Protein AF-A0A0F9LW89-F1 (afdb_monomer_lite)

Sequence (189 aa):
MPGGKAWITFRIVGHVANLILRGMAKENIRVYDTINLLFDSIPDETELFLDEWESALKIPDECFREHSNPIIRRRNIVIKLASLGVQTPADFVTLAALFGLSIEVNSGIDHVPPGDGGYGTASPPFAIPADFADVKTARNTIVIRVVVPADLTFPLDFPIPFTNPSKEEMECLFTKLKPATNDIIVIEV

Structure (mmCIF, N/CA/C/O backbone):
data_AF-A0A0F9LW89-F1
#
_entry.id   AF-A0A0F9LW89-F1
#
loop_
_atom_site.group_PDB
_atom_site.id
_atom_site.type_symbol
_atom_site.label_atom_id
_atom_site.label_alt_id
_atom_site.label_comp_id
_atom_site.label_asym_id
_atom_site.label_entity_id
_atom_site.label_seq_id
_atom_site.pdbx_PDB_ins_code
_atom_site.Cartn_x
_atom_site.Cartn_y
_atom_site.Cartn_z
_atom_site.occupancy
_atom_site.B_iso_or_equiv
_atom_site.auth_seq_id
_atom_site.auth_comp_id
_atom_site.auth_asym_id
_atom_site.auth_atom_id
_atom_site.pdbx_PDB_model_num
ATOM 1 N N . MET A 1 1 ? -39.386 5.270 29.219 1.00 59.44 1 MET A N 1
ATOM 2 C CA . MET A 1 1 ? -40.172 4.137 29.759 1.00 59.44 1 MET A CA 1
ATOM 3 C C . MET A 1 1 ? -41.585 4.612 30.056 1.00 59.44 1 MET A C 1
ATOM 5 O O . MET A 1 1 ? -41.726 5.788 30.385 1.00 59.44 1 MET A O 1
ATOM 9 N N . PRO A 1 2 ? -42.600 3.743 29.929 1.00 71.38 2 PRO A N 1
ATOM 10 C CA . PRO A 1 2 ? -43.981 4.068 30.284 1.00 71.38 2 PRO A CA 1
ATOM 11 C C . PRO A 1 2 ? -44.091 4.501 31.756 1.00 71.38 2 PRO A C 1
ATOM 13 O O . PRO A 1 2 ? -43.249 4.144 32.578 1.00 71.38 2 PRO A O 1
ATOM 16 N N . GLY A 1 3 ? -45.103 5.298 32.098 1.00 76.88 3 GLY A N 1
ATOM 17 C CA . GLY A 1 3 ? -45.351 5.726 33.480 1.00 76.88 3 GLY A CA 1
ATOM 18 C C . GLY A 1 3 ? -46.010 4.641 34.344 1.00 76.88 3 GLY A C 1
ATOM 19 O O . GLY A 1 3 ? -46.547 3.663 33.828 1.00 76.88 3 GLY A O 1
ATOM 20 N N . GLY A 1 4 ? -45.998 4.825 35.671 1.00 80.56 4 GLY A N 1
ATOM 21 C CA . GLY A 1 4 ? -46.715 3.976 36.639 1.00 80.56 4 GLY A CA 1
ATOM 22 C C . GLY A 1 4 ? -45.839 3.427 37.772 1.00 80.56 4 GLY A C 1
ATOM 23 O O . GLY A 1 4 ? -44.613 3.430 37.681 1.00 80.56 4 GLY A O 1
ATOM 24 N N . LYS A 1 5 ? -46.468 2.936 38.854 1.00 77.31 5 LYS A N 1
ATOM 25 C CA . LYS A 1 5 ? -45.775 2.472 40.080 1.00 77.31 5 LYS A CA 1
ATOM 26 C C . LYS A 1 5 ? -44.726 1.386 39.815 1.00 77.31 5 LYS A C 1
ATOM 28 O O . LYS A 1 5 ? -43.651 1.432 40.402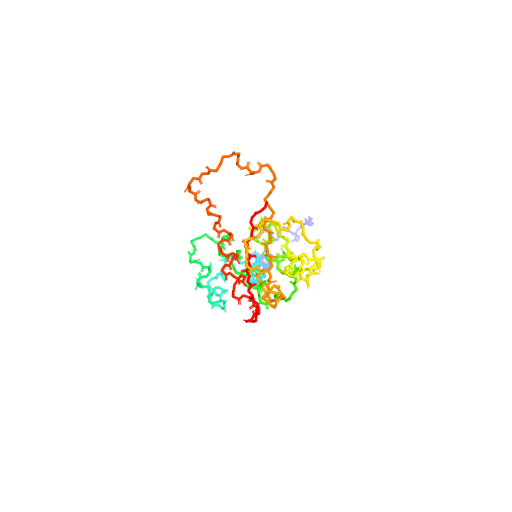 1.00 77.31 5 LYS A O 1
ATOM 33 N N . ALA A 1 6 ? -45.009 0.463 38.894 1.00 75.56 6 ALA A N 1
ATOM 34 C CA . ALA A 1 6 ? -44.063 -0.575 38.487 1.00 75.56 6 ALA A CA 1
ATOM 35 C C . ALA A 1 6 ? -42.777 0.020 37.881 1.00 75.56 6 ALA A C 1
ATOM 37 O O . ALA A 1 6 ? -41.677 -0.409 38.217 1.00 75.56 6 ALA A O 1
ATOM 38 N N . TRP A 1 7 ? 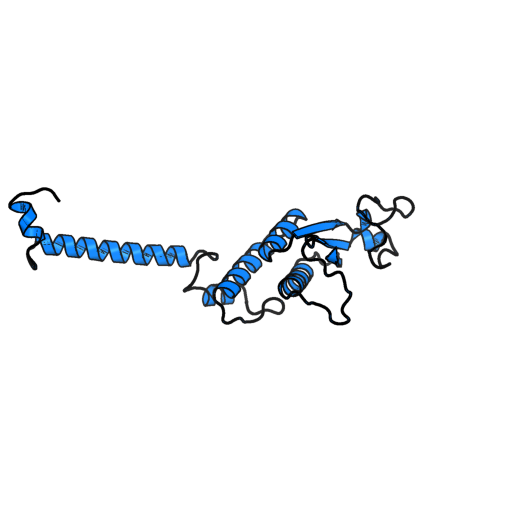-42.894 1.072 37.068 1.00 79.62 7 TRP A N 1
ATOM 39 C CA . TRP A 1 7 ? -41.762 1.686 36.371 1.00 79.62 7 TRP A CA 1
ATOM 40 C C . TRP A 1 7 ? -40.887 2.574 37.266 1.00 79.62 7 TRP A C 1
ATOM 42 O O . TRP A 1 7 ? -39.698 2.732 36.996 1.00 79.62 7 TRP A O 1
ATOM 52 N N . ILE A 1 8 ? -41.432 3.105 38.368 1.00 83.56 8 ILE A N 1
ATOM 53 C CA . ILE A 1 8 ? -40.661 3.889 39.352 1.00 83.56 8 ILE A CA 1
ATOM 54 C C . ILE A 1 8 ? -39.596 3.013 40.029 1.00 83.56 8 ILE A C 1
ATOM 56 O O . ILE A 1 8 ? -38.490 3.485 40.287 1.00 83.56 8 ILE A O 1
ATOM 60 N N . THR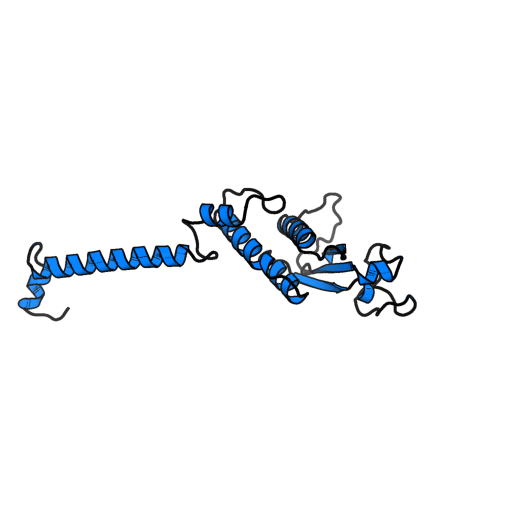 A 1 9 ? -39.882 1.724 40.251 1.00 79.50 9 THR A N 1
ATOM 61 C CA . THR A 1 9 ? -38.947 0.795 40.917 1.00 79.50 9 THR A CA 1
ATOM 62 C C . THR A 1 9 ? -37.632 0.597 40.156 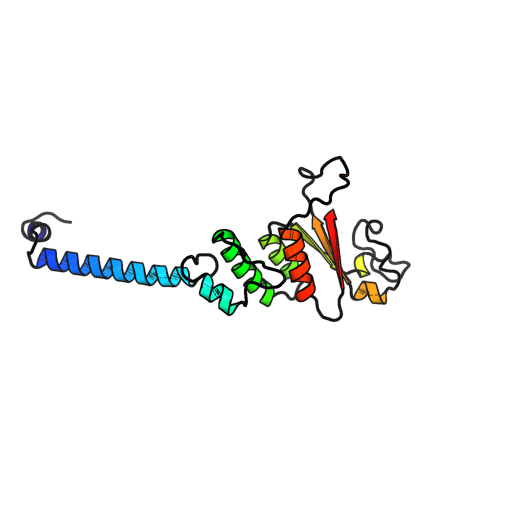1.00 79.50 9 THR A C 1
ATOM 64 O O . THR A 1 9 ? -36.603 0.344 40.777 1.00 79.50 9 THR A O 1
ATOM 67 N N . PHE A 1 10 ? -37.615 0.812 38.836 1.00 81.81 10 PHE A N 1
ATOM 68 C CA . PHE A 1 10 ? -36.394 0.775 38.023 1.00 81.81 10 PHE A CA 1
ATOM 69 C C . PHE A 1 10 ? -35.438 1.947 38.286 1.00 81.81 10 PHE A C 1
ATOM 71 O O . PHE A 1 10 ? -34.253 1.845 37.971 1.00 81.81 10 PHE A O 1
ATOM 78 N N . ARG A 1 11 ? -35.919 3.055 38.866 1.00 83.81 11 ARG A N 1
ATOM 79 C CA . ARG A 1 11 ? -35.097 4.224 39.233 1.00 83.81 11 ARG A CA 1
ATOM 80 C C . ARG A 1 11 ? -34.522 4.136 40.646 1.00 83.81 11 ARG A C 1
ATOM 82 O O . ARG A 1 11 ? -33.588 4.868 40.959 1.00 83.81 11 ARG A O 1
ATOM 89 N N . ILE A 1 12 ? -35.066 3.261 41.491 1.00 87.25 12 ILE A N 1
ATOM 90 C CA . ILE A 1 12 ? -34.618 3.101 42.875 1.00 87.25 12 ILE A CA 1
ATOM 91 C C . ILE A 1 12 ? -33.366 2.223 42.883 1.00 87.25 12 ILE A C 1
ATOM 93 O O . ILE A 1 12 ? -33.405 1.062 42.478 1.00 87.25 12 ILE A O 1
ATOM 97 N N . VAL A 1 13 ? -32.245 2.780 43.339 1.00 87.44 13 VAL A N 1
ATOM 98 C CA . VAL A 1 13 ? -30.965 2.064 43.404 1.00 87.44 13 VAL A CA 1
ATOM 99 C C . VAL A 1 13 ? -31.086 0.871 44.357 1.00 87.44 13 VAL A C 1
ATOM 101 O O . VAL A 1 13 ? -31.583 1.010 45.469 1.00 87.44 13 VAL A O 1
ATOM 104 N N . GLY A 1 14 ? -30.643 -0.307 43.911 1.00 87.06 14 GLY A N 1
ATOM 105 C CA . GLY A 1 14 ? -30.647 -1.537 44.714 1.00 87.06 14 GLY A CA 1
ATOM 106 C C . GLY A 1 14 ? -31.940 -2.358 44.651 1.00 87.06 14 GLY A C 1
ATOM 107 O O . GLY A 1 14 ? -31.950 -3.499 45.103 1.00 87.06 14 GLY A O 1
ATOM 108 N N . HIS A 1 15 ? -33.013 -1.844 44.040 1.00 90.19 15 HIS A N 1
ATOM 109 C CA . HIS A 1 15 ? -34.211 -2.648 43.777 1.00 90.19 15 HIS A CA 1
ATOM 110 C C . HIS A 1 15 ? -33.933 -3.710 42.698 1.00 90.19 15 HIS A C 1
ATOM 112 O O . HIS A 1 15 ? -33.201 -3.441 41.746 1.00 90.19 15 HIS A O 1
ATOM 118 N N . VAL A 1 16 ? -34.575 -4.885 42.780 1.00 89.38 16 VAL A N 1
ATOM 119 C CA . VAL A 1 16 ? -34.405 -5.993 41.805 1.00 89.38 16 VAL A CA 1
ATOM 120 C C . VAL A 1 16 ? -34.561 -5.516 40.354 1.00 89.38 16 VAL A C 1
ATOM 122 O O . VAL A 1 16 ? -33.733 -5.828 39.506 1.00 89.38 16 VAL A O 1
ATOM 125 N N . ALA A 1 17 ? -35.568 -4.684 40.082 1.00 87.44 17 ALA A N 1
ATOM 126 C CA . ALA A 1 17 ? -35.807 -4.100 38.763 1.00 87.44 17 ALA A CA 1
ATOM 127 C C . ALA A 1 17 ? -34.627 -3.230 38.271 1.00 87.44 17 ALA A C 1
ATOM 129 O O . ALA A 1 17 ? -34.187 -3.352 37.128 1.00 87.44 17 ALA A O 1
ATOM 130 N N . ASN A 1 18 ? -34.063 -2.387 39.143 1.00 90.44 18 ASN A N 1
ATOM 131 C CA . ASN A 1 18 ? -32.881 -1.578 38.835 1.00 90.44 18 ASN A CA 1
ATOM 132 C C . ASN A 1 18 ? -31.633 -2.442 38.597 1.00 90.44 18 ASN A C 1
ATOM 134 O O . ASN A 1 18 ? -30.869 -2.168 37.673 1.00 90.44 18 ASN A O 1
ATOM 138 N N . LEU A 1 19 ? -31.446 -3.498 39.395 1.00 91.19 19 LEU A N 1
ATOM 139 C CA . LEU A 1 19 ? -30.335 -4.439 39.238 1.00 91.19 19 LEU A CA 1
ATOM 140 C C . LEU A 1 19 ? -30.408 -5.187 37.903 1.00 91.19 19 LEU A C 1
ATOM 142 O O . LEU A 1 19 ? -29.379 -5.328 37.247 1.00 91.19 19 LEU A O 1
ATOM 146 N N . ILE A 1 20 ? -31.606 -5.583 37.458 1.00 90.56 20 ILE A N 1
ATOM 147 C CA . ILE A 1 20 ? -31.811 -6.189 36.133 1.00 90.56 20 ILE A CA 1
ATOM 148 C C . ILE A 1 20 ? -31.393 -5.217 35.024 1.00 90.56 20 ILE A C 1
ATOM 150 O O . ILE A 1 20 ? -30.593 -5.591 34.171 1.00 90.56 20 ILE A O 1
ATOM 154 N N . LEU A 1 21 ? -31.859 -3.960 35.050 1.00 90.00 21 LEU A N 1
ATOM 155 C CA . LEU A 1 21 ? -31.455 -2.974 34.036 1.00 90.00 21 LEU A CA 1
ATOM 156 C C . LEU A 1 21 ? -29.950 -2.712 34.041 1.00 90.00 21 LEU A C 1
ATOM 158 O O . LEU A 1 21 ? -29.354 -2.595 32.975 1.00 90.00 21 LEU A O 1
ATOM 162 N N . ARG A 1 22 ? -29.325 -2.633 35.220 1.00 91.94 22 ARG A N 1
ATOM 163 C CA . ARG A 1 22 ? -27.869 -2.476 35.330 1.00 91.94 22 ARG A CA 1
ATOM 164 C C . ARG A 1 22 ? -27.125 -3.685 34.773 1.00 91.94 22 ARG A C 1
ATOM 166 O O . ARG A 1 22 ? -26.136 -3.496 34.075 1.00 91.94 22 ARG A O 1
ATOM 173 N N . GLY A 1 23 ? -27.601 -4.897 35.057 1.00 92.88 23 GLY A N 1
ATOM 174 C CA . GLY A 1 23 ? -27.059 -6.130 34.491 1.00 92.88 23 GLY A CA 1
ATOM 175 C C . GLY A 1 23 ? -27.147 -6.126 32.967 1.00 92.88 23 GLY A C 1
ATOM 176 O O . GLY A 1 23 ? -26.129 -6.266 32.300 1.00 92.88 23 GLY A O 1
ATOM 177 N N . MET A 1 24 ? -28.332 -5.849 32.417 1.00 93.31 24 MET A N 1
ATOM 178 C CA . MET A 1 24 ? -28.535 -5.744 30.968 1.00 93.31 24 MET A CA 1
ATOM 179 C C . MET A 1 24 ? -27.660 -4.660 30.335 1.00 93.31 24 MET A C 1
ATOM 181 O O . MET A 1 24 ? -27.068 -4.895 29.287 1.00 93.31 24 MET A O 1
ATOM 185 N N . ALA A 1 25 ? -27.550 -3.480 30.949 1.00 93.25 25 ALA A N 1
ATOM 186 C CA . ALA A 1 25 ? -26.702 -2.405 30.440 1.00 93.25 25 ALA A CA 1
ATOM 187 C C . ALA A 1 25 ? -25.219 -2.805 30.437 1.00 93.25 25 ALA A C 1
ATOM 189 O O . ALA A 1 25 ? -24.523 -2.571 29.455 1.00 93.25 25 ALA A O 1
ATOM 190 N N . LYS A 1 26 ? -24.747 -3.457 31.507 1.00 95.75 26 LYS A N 1
ATOM 191 C CA . LYS A 1 26 ? -23.366 -3.937 31.611 1.00 95.75 26 LYS A CA 1
ATOM 192 C C . LYS A 1 26 ? -23.044 -4.988 30.552 1.00 95.75 26 LYS A C 1
ATOM 194 O O . LYS A 1 26 ? -21.985 -4.911 29.939 1.00 95.75 26 LYS A O 1
ATOM 199 N N . GLU A 1 27 ? -23.945 -5.941 30.324 1.00 94.44 27 GLU A N 1
ATOM 200 C CA . GLU A 1 27 ? -23.749 -6.944 29.273 1.00 94.44 27 GLU A CA 1
ATOM 201 C C . GLU A 1 27 ? -23.814 -6.324 27.872 1.00 94.44 27 GLU A C 1
ATOM 203 O O . GLU A 1 27 ? -23.004 -6.681 27.028 1.00 94.44 27 GLU A O 1
ATOM 208 N N . ASN A 1 28 ? -24.682 -5.333 27.628 1.00 94.44 28 ASN A N 1
ATOM 209 C CA . ASN A 1 28 ? -24.688 -4.614 26.347 1.00 94.44 28 ASN A CA 1
ATOM 210 C C . ASN A 1 28 ? -23.361 -3.892 26.075 1.00 94.44 28 ASN A C 1
ATOM 212 O O . ASN A 1 28 ? -22.868 -3.950 24.955 1.00 94.44 28 ASN A O 1
ATOM 216 N N . ILE A 1 29 ? -22.765 -3.252 27.088 1.00 95.25 29 ILE A N 1
ATOM 217 C CA . ILE A 1 29 ? -21.447 -2.614 26.945 1.00 95.25 29 ILE A CA 1
ATOM 218 C C . ILE A 1 29 ? -20.381 -3.667 26.625 1.00 95.25 29 ILE A C 1
ATOM 220 O O . ILE A 1 29 ? -19.637 -3.499 25.671 1.00 95.25 29 ILE A O 1
ATOM 224 N N . ARG A 1 30 ? -20.364 -4.801 27.340 1.00 93.19 30 ARG A N 1
ATOM 225 C CA . ARG A 1 30 ? -19.424 -5.903 27.061 1.00 93.19 30 ARG A CA 1
ATOM 226 C C . ARG A 1 30 ? -19.551 -6.445 25.639 1.00 93.19 30 ARG A C 1
ATOM 228 O O . ARG A 1 30 ? -18.539 -6.717 24.996 1.00 93.19 30 ARG A O 1
ATOM 235 N N . VAL A 1 31 ? -20.781 -6.617 25.154 1.00 93.38 31 VAL A N 1
ATOM 236 C CA . VAL A 1 31 ? -21.040 -7.047 23.774 1.00 93.38 31 VAL A CA 1
ATOM 237 C C . VAL A 1 31 ? -20.521 -6.004 22.789 1.00 93.38 31 VAL A C 1
ATOM 239 O O . VAL A 1 31 ? -19.838 -6.371 21.840 1.00 93.38 31 VAL A O 1
ATOM 242 N N . TYR A 1 32 ? -20.789 -4.720 23.033 1.00 91.38 32 TYR A N 1
ATOM 243 C CA . TYR A 1 32 ? -20.304 -3.630 22.189 1.00 91.38 32 TYR A CA 1
ATOM 244 C C . TYR A 1 32 ? -18.770 -3.581 22.133 1.00 91.38 32 TYR A C 1
ATOM 246 O O . TYR A 1 32 ? -18.202 -3.544 21.047 1.00 91.38 32 TYR A O 1
ATOM 254 N N . ASP A 1 33 ? -18.096 -3.685 23.280 1.00 88.94 33 ASP A N 1
ATOM 255 C CA . ASP A 1 33 ? -16.631 -3.722 23.354 1.00 88.94 33 ASP A CA 1
ATOM 256 C C . ASP A 1 33 ? -16.058 -4.924 22.585 1.00 88.94 33 ASP A C 1
ATOM 258 O O . ASP A 1 33 ? -15.085 -4.792 21.848 1.00 88.94 33 ASP A O 1
ATOM 262 N N . THR A 1 34 ? -16.702 -6.092 22.691 1.00 88.75 34 THR A N 1
ATOM 263 C CA . THR A 1 34 ? -16.293 -7.301 21.954 1.00 88.75 34 THR A CA 1
ATOM 264 C C . THR A 1 34 ? -16.475 -7.139 20.442 1.00 88.75 34 THR A C 1
ATOM 266 O O . THR A 1 34 ? -15.649 -7.612 19.667 1.00 88.75 34 THR A O 1
ATOM 269 N N . ILE A 1 35 ? -17.541 -6.463 20.007 1.00 88.19 35 ILE A N 1
ATOM 270 C CA . ILE A 1 35 ? -17.778 -6.164 18.590 1.00 88.19 35 ILE A CA 1
ATOM 271 C C . ILE A 1 35 ? -16.732 -5.173 18.065 1.00 88.19 35 ILE A C 1
ATOM 273 O O . ILE A 1 35 ? -16.241 -5.352 16.956 1.00 88.19 35 ILE A O 1
ATOM 277 N N . ASN A 1 36 ? -16.334 -4.173 18.852 1.00 85.31 36 ASN A N 1
ATOM 278 C CA . ASN A 1 36 ? -15.286 -3.235 18.437 1.00 85.31 36 ASN A CA 1
ATOM 279 C C . ASN A 1 36 ? -13.935 -3.929 18.225 1.00 85.31 36 ASN A C 1
ATOM 281 O O . ASN A 1 36 ? -13.222 -3.587 17.289 1.00 85.31 36 ASN A O 1
ATOM 285 N N . LEU A 1 37 ? -13.615 -4.959 19.017 1.00 86.12 37 LEU A N 1
ATOM 286 C CA . LEU A 1 37 ? -12.428 -5.789 18.771 1.00 86.12 37 LEU A CA 1
ATOM 287 C C . LEU A 1 37 ? -12.496 -6.538 17.431 1.00 86.12 37 LEU A C 1
ATOM 289 O O . LEU A 1 37 ? -11.462 -6.805 16.826 1.00 86.12 37 LEU A O 1
ATOM 293 N N . LEU A 1 38 ? -13.697 -6.876 16.951 1.00 86.00 38 LEU A N 1
ATOM 294 C CA . LEU A 1 38 ? -13.864 -7.467 15.623 1.00 86.00 38 LEU A CA 1
ATOM 295 C C . LEU A 1 38 ? -13.594 -6.436 14.523 1.00 86.00 38 LEU A C 1
ATOM 297 O O . LEU A 1 38 ? -12.944 -6.774 13.539 1.00 86.00 38 LEU A O 1
ATOM 301 N N . PHE A 1 39 ? -14.046 -5.193 14.682 1.00 84.50 39 PHE A N 1
ATOM 302 C CA . PHE A 1 39 ? -13.715 -4.121 13.736 1.00 84.50 39 PHE A CA 1
ATOM 303 C C . PHE A 1 39 ? -12.215 -3.839 13.698 1.00 84.50 39 PHE A C 1
ATOM 305 O O . PHE A 1 39 ? -11.655 -3.670 12.621 1.00 84.50 39 PHE A O 1
ATOM 312 N N . ASP A 1 40 ? -11.536 -3.931 14.840 1.00 86.81 40 ASP A N 1
ATOM 313 C CA . ASP A 1 40 ? -10.082 -3.780 14.896 1.00 86.81 40 ASP A CA 1
ATOM 314 C C . ASP A 1 40 ? -9.327 -4.892 14.143 1.00 86.81 40 ASP A C 1
ATOM 316 O O . ASP A 1 40 ? -8.178 -4.718 13.750 1.00 86.81 40 ASP A O 1
ATOM 320 N N . SER A 1 41 ? -9.974 -6.031 13.867 1.00 85.81 41 SER A N 1
ATOM 321 C CA . SER A 1 41 ? -9.401 -7.063 12.995 1.00 85.81 41 SER A CA 1
ATOM 322 C C . SER A 1 41 ? -9.420 -6.684 11.508 1.00 85.81 41 SER A C 1
ATOM 324 O O . SER A 1 41 ? -8.755 -7.340 10.710 1.00 85.81 41 SER A O 1
ATOM 326 N N . ILE A 1 42 ? -10.153 -5.637 11.113 1.00 89.12 42 ILE A N 1
ATOM 327 C CA . ILE A 1 42 ? -10.187 -5.143 9.735 1.00 89.12 42 ILE A CA 1
ATOM 328 C C . ILE A 1 42 ? -8.946 -4.261 9.503 1.00 89.12 42 ILE A C 1
ATOM 330 O O . ILE A 1 42 ? -8.791 -3.243 10.177 1.00 89.12 42 ILE A O 1
ATOM 334 N N . PRO A 1 43 ? -8.079 -4.583 8.524 1.00 87.38 43 PRO A N 1
ATOM 335 C CA . PRO A 1 43 ? -6.822 -3.861 8.301 1.00 87.38 43 PRO A CA 1
ATOM 336 C C . PRO A 1 43 ? -6.952 -2.353 8.053 1.00 87.38 43 PRO A C 1
ATOM 338 O O . PRO A 1 43 ? -5.999 -1.624 8.293 1.00 87.38 43 PRO A O 1
ATOM 341 N N . ASP A 1 44 ? -8.097 -1.879 7.558 1.00 88.12 44 ASP A N 1
ATOM 342 C CA . ASP A 1 44 ? -8.338 -0.458 7.252 1.00 88.12 44 ASP A CA 1
ATOM 343 C C . ASP A 1 44 ? -8.869 0.349 8.457 1.00 88.12 44 ASP A C 1
ATOM 345 O O . ASP A 1 44 ? -8.754 1.576 8.521 1.00 88.12 44 ASP A O 1
ATOM 349 N N . GLU A 1 45 ? -9.353 -0.343 9.489 1.00 86.12 45 GLU A N 1
ATOM 350 C CA . GLU A 1 45 ? -9.879 0.276 10.711 1.00 86.12 45 GLU A CA 1
ATOM 351 C C . GLU A 1 45 ? -9.038 -0.039 11.959 1.00 86.12 45 GLU A C 1
ATOM 353 O O . GLU A 1 45 ? -9.252 0.577 12.998 1.00 86.12 45 GLU A O 1
ATOM 358 N N . THR A 1 46 ? -8.045 -0.930 11.861 1.00 88.19 46 THR A N 1
ATOM 359 C CA . THR A 1 46 ? -7.248 -1.380 13.013 1.00 88.19 46 THR A CA 1
ATOM 360 C C . THR A 1 46 ? -6.449 -0.257 13.689 1.00 88.19 46 THR A C 1
ATOM 362 O O . THR A 1 46 ? -5.779 0.566 13.050 1.00 88.19 46 THR A O 1
ATOM 365 N N . GLU A 1 47 ? -6.498 -0.230 15.014 1.00 85.75 47 GLU A N 1
ATOM 366 C CA . GLU A 1 47 ? -5.697 0.618 15.894 1.00 85.75 47 GLU A CA 1
ATOM 367 C C . GLU A 1 47 ? -4.934 -0.205 16.930 1.00 85.75 47 GLU A C 1
ATOM 369 O O . GLU A 1 47 ? -3.787 0.126 17.233 1.00 85.75 47 GLU A O 1
ATOM 374 N N . LEU A 1 48 ? -5.542 -1.270 17.462 1.00 87.62 48 LEU A N 1
ATOM 375 C CA . LEU A 1 48 ? -4.939 -2.102 18.503 1.00 87.62 48 LEU A CA 1
ATOM 376 C C . LEU A 1 48 ? -4.042 -3.195 17.915 1.00 87.62 48 LEU A C 1
ATOM 378 O O . LEU A 1 48 ? -2.977 -3.440 18.470 1.00 87.62 48 LEU A O 1
ATOM 382 N N . PHE A 1 49 ? -4.438 -3.809 16.796 1.00 90.06 49 PHE A N 1
ATOM 383 C CA . PHE A 1 49 ? -3.731 -4.942 16.182 1.00 90.06 49 PHE A CA 1
ATOM 384 C C . PHE A 1 49 ? -2.693 -4.564 15.111 1.00 90.06 49 PHE A C 1
ATOM 386 O O . PHE A 1 49 ? -2.323 -5.390 14.271 1.00 90.06 49 PHE A O 1
ATOM 393 N N . LEU A 1 50 ? -2.216 -3.314 15.099 1.00 91.94 50 LEU A N 1
ATOM 394 C CA . LEU A 1 50 ? -1.229 -2.854 14.112 1.00 91.94 50 LEU A CA 1
ATOM 395 C C . LEU A 1 50 ? 0.071 -3.669 14.169 1.00 91.94 50 LEU A C 1
ATOM 397 O O . LEU A 1 50 ? 0.604 -4.041 13.124 1.00 91.94 50 LEU A O 1
ATOM 401 N N . ASP A 1 51 ? 0.561 -3.975 15.370 1.00 92.19 51 ASP A N 1
ATOM 402 C CA . ASP A 1 51 ? 1.820 -4.702 15.562 1.00 92.19 51 ASP A CA 1
ATOM 403 C C . ASP A 1 51 ? 1.703 -6.156 15.062 1.00 92.19 51 ASP A C 1
ATOM 405 O O . ASP A 1 51 ? 2.615 -6.688 14.425 1.00 92.19 51 ASP A O 1
ATOM 409 N N . GLU A 1 52 ? 0.558 -6.802 15.294 1.00 92.56 52 GLU A N 1
ATOM 410 C CA . GLU A 1 52 ? 0.258 -8.154 14.826 1.00 92.56 52 GLU A CA 1
ATOM 411 C C . GLU A 1 52 ? 0.164 -8.218 13.300 1.00 92.56 52 GLU A C 1
ATOM 413 O O . GLU A 1 52 ? 0.716 -9.137 12.685 1.00 92.56 52 GLU A O 1
ATOM 418 N N . TRP A 1 53 ? -0.494 -7.236 12.677 1.00 93.44 53 TRP A N 1
ATOM 419 C CA . TRP A 1 53 ? -0.581 -7.129 11.221 1.00 93.44 53 TRP A CA 1
ATOM 420 C C . TRP A 1 53 ? 0.786 -6.897 10.580 1.00 93.44 53 TRP A C 1
ATOM 422 O O . TRP A 1 53 ? 1.131 -7.566 9.602 1.00 93.44 53 TRP A O 1
ATOM 432 N N . GLU A 1 54 ? 1.587 -5.992 11.137 1.00 93.38 54 GLU A N 1
ATOM 433 C CA . GLU A 1 54 ? 2.945 -5.740 10.657 1.00 93.38 54 GLU A CA 1
ATOM 434 C C . GLU A 1 54 ? 3.828 -6.978 10.802 1.00 93.38 54 GLU A C 1
ATOM 436 O O . GLU A 1 54 ? 4.518 -7.351 9.852 1.00 93.38 54 GLU A O 1
ATOM 441 N N . SER A 1 55 ? 3.732 -7.692 11.925 1.00 93.25 55 SER A N 1
ATOM 442 C CA . SER A 1 55 ? 4.443 -8.955 12.127 1.00 93.25 55 SER A CA 1
ATOM 443 C C . SER A 1 55 ? 4.036 -10.020 11.102 1.00 93.25 55 SER A C 1
ATOM 445 O O . SER A 1 55 ? 4.899 -10.655 10.488 1.00 93.25 55 SER A O 1
ATOM 447 N N . ALA A 1 56 ? 2.732 -10.182 10.851 1.00 92.44 56 ALA A N 1
ATOM 448 C CA . ALA A 1 56 ? 2.211 -11.142 9.879 1.00 92.44 56 ALA A CA 1
ATOM 449 C C . ALA A 1 56 ? 2.680 -10.837 8.445 1.00 92.44 56 ALA A C 1
ATOM 451 O O . ALA A 1 56 ? 3.000 -11.752 7.681 1.00 92.44 56 ALA A O 1
ATOM 452 N N . LEU A 1 57 ? 2.760 -9.553 8.092 1.00 91.94 57 LEU A N 1
ATOM 453 C CA . LEU A 1 57 ? 3.182 -9.076 6.774 1.00 91.94 57 LEU A CA 1
ATOM 454 C C . LEU A 1 57 ? 4.693 -8.839 6.653 1.00 91.94 57 LEU A C 1
ATOM 456 O O . LEU A 1 57 ? 5.169 -8.523 5.559 1.00 91.94 57 LEU A O 1
ATOM 460 N N . LYS A 1 58 ? 5.442 -9.041 7.744 1.00 92.38 58 LYS A N 1
ATOM 461 C CA . LYS A 1 58 ? 6.885 -8.782 7.861 1.00 92.38 58 LYS A CA 1
ATOM 462 C C . LYS A 1 58 ? 7.259 -7.337 7.524 1.00 92.38 58 LYS A C 1
ATOM 464 O O . LYS A 1 58 ? 8.238 -7.096 6.824 1.00 92.38 58 LYS A O 1
ATOM 469 N N . ILE A 1 59 ? 6.459 -6.396 8.009 1.00 89.56 59 ILE A N 1
ATOM 470 C CA . ILE A 1 59 ? 6.765 -4.966 8.036 1.00 89.56 59 ILE A CA 1
ATOM 471 C C . ILE A 1 59 ? 7.452 -4.696 9.389 1.00 89.56 59 ILE A C 1
ATOM 473 O O . ILE A 1 59 ? 6.999 -5.238 10.397 1.00 89.56 59 ILE A O 1
ATOM 477 N N . PRO A 1 60 ? 8.543 -3.915 9.452 1.00 90.00 60 PRO A N 1
ATOM 478 C CA . PRO A 1 60 ? 9.196 -3.173 8.370 1.00 90.00 60 PRO A CA 1
ATOM 479 C C . PRO A 1 60 ? 9.990 -4.059 7.396 1.00 90.00 60 PRO A C 1
ATOM 481 O O . PRO A 1 60 ? 10.591 -5.059 7.786 1.00 90.00 60 PRO A O 1
ATOM 484 N N . ASP A 1 61 ? 10.021 -3.657 6.124 1.00 87.06 61 ASP A N 1
ATOM 485 C CA . ASP A 1 61 ? 10.804 -4.297 5.062 1.00 87.06 61 ASP A CA 1
ATOM 486 C C . ASP A 1 61 ? 11.658 -3.269 4.287 1.00 87.06 61 ASP A C 1
ATOM 488 O O . ASP A 1 61 ? 11.771 -2.105 4.670 1.00 87.06 61 ASP A O 1
ATOM 492 N N . GLU A 1 62 ? 12.318 -3.696 3.206 1.00 86.56 62 GLU A N 1
ATOM 493 C CA . GLU A 1 62 ? 13.160 -2.803 2.389 1.00 86.56 62 GLU A CA 1
ATOM 494 C C . GLU A 1 62 ? 12.376 -1.667 1.706 1.00 86.56 62 GLU A C 1
ATOM 496 O O . GLU A 1 62 ? 12.970 -0.634 1.403 1.00 86.56 62 GLU A O 1
ATOM 501 N N . CYS A 1 63 ? 11.073 -1.849 1.453 1.00 86.50 63 CYS A N 1
ATOM 502 C CA . CYS A 1 63 ? 10.224 -0.858 0.788 1.00 86.50 63 CYS A CA 1
ATOM 503 C C . CYS A 1 63 ? 9.418 -0.019 1.793 1.00 86.50 63 CYS A C 1
ATOM 505 O O . CYS A 1 63 ? 9.207 1.165 1.566 1.00 86.50 63 CYS A O 1
ATOM 507 N N . PHE A 1 64 ? 8.998 -0.606 2.913 1.00 88.19 64 PHE A N 1
ATOM 508 C CA . PHE A 1 64 ? 8.234 0.024 3.982 1.00 88.19 64 PHE A CA 1
ATOM 509 C C . PHE A 1 64 ? 9.093 0.136 5.236 1.00 88.19 64 PHE A C 1
ATOM 511 O O . PHE A 1 64 ? 9.291 -0.833 5.973 1.00 88.19 64 PHE A O 1
ATOM 518 N N . ARG A 1 65 ? 9.578 1.350 5.495 1.00 85.56 65 ARG A N 1
ATOM 519 C CA . ARG A 1 65 ? 10.330 1.663 6.712 1.00 85.56 65 ARG A CA 1
ATOM 520 C C . ARG A 1 65 ? 9.403 1.736 7.924 1.00 85.56 65 ARG A C 1
ATOM 522 O O . ARG A 1 65 ? 8.208 2.004 7.802 1.00 85.56 65 ARG A O 1
ATOM 529 N N . GLU A 1 66 ? 9.985 1.533 9.100 1.00 84.94 66 GLU A N 1
ATOM 530 C CA . GLU A 1 66 ? 9.289 1.714 10.372 1.00 84.94 66 GLU A CA 1
ATOM 531 C C . GLU A 1 66 ? 8.812 3.166 10.521 1.00 84.94 66 GLU A C 1
ATOM 533 O O . GLU A 1 66 ? 9.547 4.111 10.217 1.00 84.94 66 GLU A O 1
ATOM 538 N N . HIS A 1 67 ? 7.575 3.351 10.986 1.00 85.88 67 HIS A N 1
ATOM 539 C CA . HIS A 1 67 ? 6.978 4.671 11.157 1.00 85.88 67 HIS A CA 1
ATOM 540 C C . HIS A 1 67 ? 6.208 4.754 12.474 1.00 85.88 67 HIS A C 1
ATOM 542 O O . HIS A 1 67 ? 5.480 3.842 12.839 1.00 85.88 67 HIS A O 1
ATOM 548 N N . SER A 1 68 ? 6.286 5.894 13.160 1.00 85.38 68 SER A N 1
ATOM 549 C CA . SER A 1 68 ? 5.565 6.138 14.419 1.00 85.38 68 SER A CA 1
ATOM 550 C C . SER A 1 68 ? 4.097 6.554 14.253 1.00 85.38 68 SER A C 1
ATOM 552 O O . SER A 1 68 ? 3.388 6.703 15.245 1.00 85.38 68 SER A O 1
ATOM 554 N N . ASN A 1 69 ? 3.629 6.789 13.022 1.00 89.88 69 ASN A N 1
ATOM 555 C CA . ASN A 1 69 ? 2.298 7.337 12.769 1.00 89.88 69 ASN A CA 1
ATOM 556 C C . ASN A 1 69 ? 1.341 6.184 12.434 1.00 89.88 69 ASN A C 1
ATOM 558 O O . ASN A 1 69 ? 1.524 5.567 11.381 1.00 89.88 69 ASN A O 1
ATOM 562 N N . PRO A 1 70 ? 0.312 5.915 13.260 1.00 88.69 70 PRO A N 1
ATOM 563 C CA . PRO A 1 70 ? -0.600 4.791 13.052 1.00 88.69 70 PRO A CA 1
ATOM 564 C C . PRO A 1 70 ? -1.335 4.852 11.707 1.00 88.69 70 PRO A C 1
ATOM 566 O O . PRO A 1 70 ? -1.588 3.814 11.109 1.00 88.69 70 PRO A O 1
ATOM 569 N N . ILE A 1 71 ? -1.598 6.050 11.175 1.00 89.62 71 ILE A N 1
ATOM 570 C CA . ILE A 1 71 ? -2.254 6.221 9.869 1.00 89.62 71 ILE A CA 1
ATOM 571 C C . ILE A 1 71 ? -1.359 5.687 8.741 1.00 89.62 71 ILE A C 1
ATOM 573 O O . ILE A 1 71 ? -1.824 4.977 7.851 1.00 89.62 71 ILE A O 1
ATOM 577 N N . ILE A 1 72 ? -0.059 5.996 8.787 1.00 88.12 72 ILE A N 1
ATOM 578 C CA . ILE A 1 72 ? 0.904 5.553 7.767 1.00 88.12 72 ILE A CA 1
ATOM 579 C C . ILE A 1 72 ? 1.157 4.048 7.893 1.00 88.12 72 ILE A C 1
ATOM 581 O O . ILE A 1 72 ? 1.193 3.348 6.883 1.00 88.12 72 ILE A O 1
ATOM 585 N N . ARG A 1 73 ? 1.258 3.539 9.126 1.00 91.81 73 ARG A N 1
ATOM 586 C CA . ARG A 1 73 ? 1.369 2.101 9.412 1.00 91.81 73 ARG A CA 1
ATOM 587 C C . ARG A 1 73 ? 0.204 1.320 8.805 1.00 91.81 73 ARG A C 1
ATOM 589 O O . ARG A 1 73 ? 0.415 0.382 8.039 1.00 91.81 73 ARG A O 1
ATOM 596 N N . ARG A 1 74 ? -1.024 1.783 9.049 1.00 92.00 74 ARG A N 1
ATOM 597 C CA . ARG A 1 74 ? -2.238 1.174 8.503 1.00 92.00 74 ARG A CA 1
ATOM 598 C C . ARG A 1 74 ? -2.267 1.181 6.979 1.00 92.00 74 ARG A C 1
ATOM 600 O O . ARG A 1 74 ? -2.496 0.148 6.357 1.00 92.00 74 ARG A O 1
ATOM 607 N N . ARG A 1 75 ? -1.945 2.326 6.370 1.00 91.12 75 ARG A N 1
ATOM 608 C CA . ARG A 1 75 ? -1.805 2.447 4.914 1.00 91.12 75 ARG A CA 1
ATOM 609 C C . ARG A 1 75 ? -0.820 1.406 4.366 1.00 91.12 75 ARG A C 1
ATOM 611 O O . ARG A 1 75 ? -1.131 0.734 3.389 1.00 91.12 75 ARG A O 1
ATOM 618 N N . ASN A 1 76 ? 0.341 1.239 5.001 1.00 91.44 76 ASN A N 1
ATOM 619 C CA . ASN A 1 76 ? 1.360 0.279 4.566 1.00 91.44 76 ASN A CA 1
ATOM 620 C C . ASN A 1 76 ? 0.864 -1.176 4.656 1.00 91.44 76 ASN A C 1
ATOM 622 O O . ASN A 1 76 ? 1.106 -1.952 3.733 1.00 91.44 76 ASN A O 1
ATOM 626 N N . ILE A 1 77 ? 0.117 -1.532 5.709 1.00 92.56 77 ILE A N 1
ATOM 627 C CA . ILE A 1 77 ? -0.542 -2.844 5.847 1.00 92.56 77 ILE A CA 1
ATOM 628 C C . ILE A 1 77 ? -1.510 -3.081 4.680 1.00 92.56 77 ILE A C 1
ATOM 630 O O . ILE A 1 77 ? -1.419 -4.105 3.998 1.00 92.56 77 ILE A O 1
ATOM 634 N N . VAL A 1 78 ? -2.408 -2.126 4.412 1.00 92.44 78 VAL A N 1
ATOM 635 C CA . VAL A 1 78 ? -3.409 -2.225 3.335 1.00 92.44 78 VAL A CA 1
ATOM 636 C C . VAL A 1 78 ? -2.736 -2.358 1.967 1.00 92.44 78 VAL A C 1
ATOM 638 O O . VAL A 1 78 ? -3.096 -3.238 1.185 1.00 92.44 78 VAL A O 1
ATOM 641 N N . ILE A 1 79 ? -1.711 -1.549 1.691 1.00 91.75 79 ILE A N 1
ATOM 642 C CA . ILE A 1 79 ? -0.939 -1.618 0.444 1.00 91.75 79 ILE A CA 1
ATOM 643 C C . ILE A 1 79 ? -0.250 -2.978 0.304 1.00 91.75 79 ILE A C 1
ATOM 645 O O . ILE A 1 79 ? -0.284 -3.587 -0.766 1.00 91.75 79 ILE A O 1
ATOM 649 N N . LYS A 1 80 ? 0.364 -3.489 1.375 1.00 91.75 80 LYS A N 1
ATOM 650 C CA 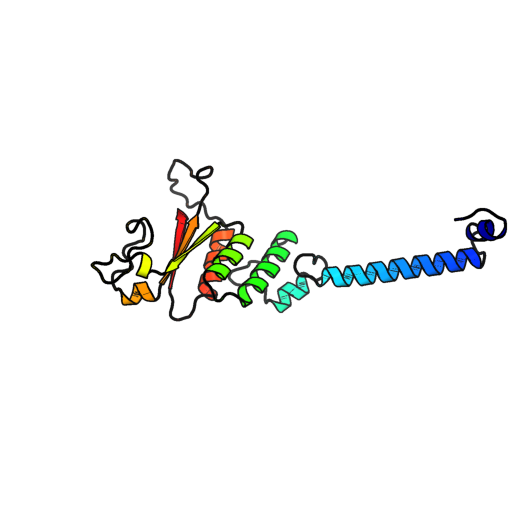. LYS A 1 80 ? 1.044 -4.785 1.347 1.00 91.75 80 LYS A CA 1
ATOM 651 C C . LYS A 1 80 ? 0.061 -5.929 1.108 1.00 91.75 80 LYS A C 1
ATOM 653 O O . LYS A 1 80 ? 0.367 -6.818 0.318 1.00 91.75 80 LYS A O 1
ATOM 658 N N . LEU A 1 81 ? -1.127 -5.890 1.706 1.00 91.75 81 LEU A N 1
ATOM 659 C CA . LEU A 1 81 ? -2.191 -6.858 1.429 1.00 91.75 81 LEU A CA 1
ATOM 660 C C . LEU A 1 81 ? -2.667 -6.782 -0.025 1.00 91.75 81 LEU A C 1
ATOM 662 O O . LEU A 1 81 ? -2.748 -7.815 -0.688 1.00 91.75 81 LEU A O 1
ATOM 666 N N . ALA A 1 82 ? -2.907 -5.575 -0.543 1.00 91.12 82 ALA A N 1
ATOM 667 C CA . ALA A 1 82 ? -3.282 -5.366 -1.941 1.00 91.12 82 ALA A CA 1
ATOM 668 C C . ALA A 1 82 ? -2.198 -5.876 -2.910 1.00 91.12 82 ALA A C 1
ATOM 670 O O . ALA A 1 82 ? -2.513 -6.450 -3.951 1.00 91.12 82 ALA A O 1
ATOM 671 N N . SER A 1 83 ? -0.920 -5.752 -2.536 1.00 90.38 83 SER A N 1
ATOM 672 C CA . SER A 1 83 ? 0.212 -6.208 -3.350 1.00 90.38 83 SER A CA 1
ATOM 673 C C . SER A 1 83 ? 0.246 -7.723 -3.591 1.00 90.38 83 SER A C 1
ATOM 675 O O . SER A 1 83 ? 0.774 -8.164 -4.608 1.00 90.38 83 SER A O 1
ATOM 677 N N . LEU A 1 84 ? -0.357 -8.532 -2.710 1.00 87.94 84 LEU A N 1
ATOM 678 C CA . LEU A 1 84 ? -0.365 -9.997 -2.838 1.00 87.94 84 LEU A CA 1
ATOM 679 C C . LEU A 1 84 ? -1.203 -10.501 -4.026 1.00 87.94 84 LEU A C 1
ATOM 681 O O . LEU A 1 84 ? -1.023 -11.639 -4.457 1.00 87.94 84 LEU A O 1
ATOM 685 N N . GLY A 1 85 ? -2.129 -9.680 -4.532 1.00 83.69 85 GLY A N 1
ATOM 686 C CA . GLY A 1 85 ? -3.086 -10.051 -5.578 1.00 83.69 85 GLY A CA 1
ATOM 687 C C . GLY A 1 85 ? -2.794 -9.484 -6.967 1.00 83.69 85 GLY A C 1
ATOM 688 O O . GLY A 1 85 ? -3.603 -9.682 -7.867 1.00 83.69 85 GLY A O 1
ATOM 689 N N . VAL A 1 86 ? -1.684 -8.769 -7.160 1.00 88.12 86 VAL A N 1
ATOM 690 C CA . VAL A 1 86 ? -1.422 -8.029 -8.405 1.00 88.12 86 VAL A CA 1
ATOM 691 C C . VAL A 1 86 ? -1.028 -8.976 -9.538 1.00 88.12 86 VAL A C 1
ATOM 693 O O . VAL A 1 86 ? -0.028 -9.685 -9.437 1.00 88.12 86 VAL A O 1
ATOM 696 N N . GLN A 1 87 ? -1.792 -8.973 -10.636 1.00 85.38 87 GLN A N 1
ATOM 697 C CA . GLN A 1 87 ? -1.489 -9.782 -11.829 1.00 85.38 87 GLN A CA 1
ATOM 698 C C . GLN A 1 87 ? -1.689 -9.027 -13.146 1.00 85.38 87 GLN A C 1
ATOM 700 O O . GLN A 1 87 ? -1.019 -9.320 -14.136 1.00 85.38 87 GLN A O 1
ATOM 705 N N . THR A 1 88 ? -2.612 -8.070 -13.176 1.00 88.50 88 THR A N 1
ATOM 706 C CA . THR A 1 88 ? -3.020 -7.350 -14.382 1.00 88.50 88 THR A CA 1
ATOM 707 C C . THR A 1 88 ? -2.571 -5.886 -14.347 1.00 88.50 88 THR A C 1
ATOM 709 O O . THR A 1 88 ? -2.344 -5.336 -13.269 1.00 88.50 88 THR A O 1
ATOM 712 N N . PRO A 1 89 ? -2.484 -5.199 -15.504 1.00 87.44 89 PRO A N 1
ATOM 713 C CA . PRO A 1 89 ? -2.187 -3.764 -15.544 1.00 87.44 89 PRO A CA 1
ATOM 714 C C . PRO A 1 89 ? -3.158 -2.923 -14.704 1.00 87.44 89 PRO A C 1
ATOM 716 O O . PRO A 1 89 ? -2.743 -1.970 -14.052 1.00 87.44 89 PRO A O 1
ATOM 719 N N . ALA A 1 90 ? -4.439 -3.305 -14.666 1.00 89.38 90 ALA A N 1
ATOM 720 C CA . ALA A 1 90 ? -5.449 -2.628 -13.857 1.00 89.38 90 ALA A CA 1
ATOM 721 C C . ALA A 1 90 ? -5.175 -2.760 -12.348 1.00 89.38 90 ALA A C 1
ATOM 723 O O . ALA A 1 90 ? -5.441 -1.824 -11.591 1.00 89.38 90 ALA A O 1
ATOM 724 N N . ASP A 1 91 ? -4.590 -3.878 -11.910 1.00 90.25 91 ASP A N 1
ATOM 725 C CA . ASP A 1 91 ? -4.214 -4.074 -10.507 1.00 90.25 91 ASP A CA 1
ATOM 726 C C . ASP A 1 91 ? -3.065 -3.143 -10.110 1.00 90.25 91 ASP A C 1
ATOM 728 O O . ASP A 1 91 ? -3.100 -2.558 -9.030 1.00 90.25 91 ASP A O 1
ATOM 732 N N . PHE A 1 92 ? -2.083 -2.934 -10.996 1.00 89.62 92 PHE A N 1
ATOM 733 C CA . PHE A 1 92 ? -1.014 -1.954 -10.770 1.00 89.62 92 PHE A CA 1
ATOM 734 C C . PHE A 1 92 ? -1.573 -0.533 -10.645 1.00 89.62 92 PHE A C 1
ATOM 736 O O . PHE A 1 92 ? -1.190 0.189 -9.725 1.00 89.62 92 PHE A O 1
ATOM 743 N N . VAL A 1 93 ? -2.511 -0.148 -11.519 1.00 91.38 93 VAL A N 1
ATOM 744 C CA . VAL A 1 93 ? -3.190 1.159 -11.444 1.00 91.38 93 VAL A CA 1
ATOM 745 C C . VAL A 1 93 ? -3.935 1.311 -10.115 1.00 91.38 93 VAL A C 1
ATOM 747 O O . VAL A 1 93 ? -3.806 2.331 -9.441 1.00 91.38 93 VAL A O 1
ATOM 750 N N . THR A 1 94 ? -4.665 0.274 -9.697 1.00 90.56 94 THR A N 1
ATOM 751 C CA . THR A 1 94 ? -5.409 0.268 -8.427 1.00 90.56 94 THR A CA 1
ATOM 752 C C . THR A 1 94 ? -4.471 0.362 -7.223 1.00 90.56 94 THR A C 1
ATOM 754 O O . THR A 1 94 ? -4.748 1.090 -6.272 1.00 90.56 94 THR A O 1
ATOM 757 N N . LEU A 1 95 ? -3.330 -0.329 -7.270 1.00 91.44 95 LEU A N 1
ATOM 758 C CA . LEU A 1 95 ? -2.327 -0.299 -6.210 1.00 91.44 95 LEU A CA 1
ATOM 759 C C . LEU A 1 95 ? -1.651 1.075 -6.104 1.00 91.44 95 LEU A C 1
ATOM 761 O O . LEU A 1 95 ? -1.468 1.577 -4.999 1.00 91.44 95 LEU A O 1
ATOM 765 N N . ALA A 1 96 ? -1.331 1.718 -7.228 1.00 89.62 96 ALA A N 1
ATOM 766 C CA . ALA A 1 96 ? -0.783 3.075 -7.230 1.00 89.62 96 ALA A CA 1
ATOM 767 C C . ALA A 1 96 ? -1.773 4.117 -6.686 1.00 89.62 96 ALA A C 1
ATOM 769 O O . ALA A 1 96 ? -1.366 5.052 -5.993 1.00 89.62 96 ALA A O 1
ATOM 770 N N . ALA A 1 97 ? -3.076 3.919 -6.906 1.00 89.62 97 ALA A N 1
ATOM 771 C CA . ALA A 1 97 ? -4.102 4.792 -6.345 1.00 89.62 97 ALA A CA 1
ATOM 772 C C . ALA A 1 97 ? -4.105 4.785 -4.803 1.00 89.62 97 ALA A C 1
ATOM 774 O O . ALA A 1 97 ? -4.395 5.815 -4.196 1.00 89.62 97 ALA A O 1
ATOM 775 N N . LEU A 1 98 ? -3.702 3.681 -4.153 1.00 87.69 98 LEU A N 1
ATOM 776 C CA . LEU A 1 98 ? -3.534 3.624 -2.689 1.00 87.69 98 LEU A CA 1
ATOM 777 C C . LEU A 1 98 ? -2.379 4.506 -2.183 1.00 87.69 98 LEU A C 1
ATOM 779 O O . LEU A 1 98 ? -2.398 4.953 -1.036 1.00 87.69 98 LEU A O 1
ATOM 783 N N . PHE A 1 99 ? -1.396 4.799 -3.038 1.00 85.31 99 PHE A N 1
ATOM 784 C CA . PHE A 1 99 ? -0.343 5.783 -2.774 1.00 85.31 99 PHE A CA 1
ATOM 785 C C . PHE A 1 99 ? -0.768 7.223 -3.117 1.00 85.31 99 PHE A C 1
ATOM 787 O O . PHE A 1 99 ? 0.001 8.157 -2.888 1.00 85.31 99 PHE A O 1
ATOM 794 N N . GLY A 1 100 ? -1.977 7.419 -3.658 1.00 85.94 100 GLY A N 1
ATOM 795 C CA . GLY A 1 100 ? -2.462 8.708 -4.154 1.00 85.94 100 GLY A CA 1
ATOM 796 C C . GLY A 1 100 ? -1.877 9.104 -5.513 1.00 85.94 100 GLY A C 1
ATOM 797 O O . GLY A 1 100 ? -1.911 10.281 -5.867 1.00 85.94 100 GLY A O 1
ATOM 798 N N . LEU A 1 101 ? -1.322 8.146 -6.262 1.00 86.25 101 LEU A N 1
ATOM 799 C CA . LEU A 1 101 ? -0.713 8.373 -7.570 1.00 86.25 101 LEU A CA 1
ATOM 800 C C . LEU A 1 101 ? -1.652 7.901 -8.684 1.00 86.25 101 LEU A C 1
ATOM 802 O O . LEU A 1 101 ? -2.238 6.822 -8.605 1.00 86.25 101 LEU A O 1
ATOM 806 N N . SER A 1 102 ? -1.765 8.702 -9.743 1.00 87.88 102 SER A N 1
ATOM 807 C CA . SER A 1 102 ? -2.425 8.298 -10.986 1.00 87.88 102 SER A CA 1
ATOM 808 C C . SER A 1 102 ? -1.370 7.756 -11.937 1.00 87.88 102 SER A C 1
ATOM 810 O O . SER A 1 102 ? -0.405 8.462 -12.234 1.00 87.88 102 SER A O 1
ATOM 812 N N . ILE A 1 103 ? -1.528 6.515 -12.399 1.00 88.50 103 ILE A N 1
ATOM 813 C CA . ILE A 1 103 ? -0.574 5.897 -13.323 1.00 88.50 103 ILE A CA 1
ATOM 814 C C . ILE A 1 103 ? -1.254 5.321 -14.562 1.00 88.50 103 ILE A C 1
ATOM 816 O O . ILE A 1 103 ? -2.402 4.884 -14.515 1.00 88.50 103 ILE A O 1
ATOM 820 N N . GLU A 1 104 ? -0.497 5.248 -15.648 1.00 88.19 104 GLU A N 1
ATOM 821 C CA . GLU A 1 104 ? -0.814 4.471 -16.840 1.00 88.19 104 GLU A CA 1
ATOM 822 C C . GLU A 1 104 ? 0.222 3.358 -16.997 1.00 88.19 104 GLU A C 1
ATOM 824 O O . GLU A 1 104 ? 1.424 3.586 -16.850 1.00 88.19 104 GLU A O 1
ATOM 829 N N . VAL A 1 105 ? -0.238 2.147 -17.300 1.00 88.44 105 VAL A N 1
ATOM 830 C CA . VAL A 1 105 ? 0.624 0.970 -17.448 1.00 88.44 105 VAL A CA 1
ATOM 831 C C . VAL A 1 105 ? 0.509 0.465 -18.876 1.00 88.44 105 VAL A C 1
ATOM 833 O O . VAL A 1 105 ? -0.561 0.024 -19.288 1.00 88.44 105 VAL A O 1
ATOM 836 N N . ASN A 1 106 ? 1.617 0.512 -19.611 1.00 88.25 106 ASN A N 1
ATOM 837 C CA . ASN A 1 106 ? 1.709 0.065 -21.000 1.00 88.25 106 ASN A CA 1
ATOM 838 C C . ASN A 1 106 ? 2.854 -0.940 -21.168 1.00 88.25 106 ASN A C 1
ATOM 840 O O . ASN A 1 106 ? 3.750 -1.042 -20.323 1.00 88.25 106 ASN A O 1
ATOM 844 N N . SER A 1 107 ? 2.842 -1.695 -22.265 1.00 86.38 107 SER A N 1
ATOM 845 C CA . SER A 1 107 ? 3.972 -2.557 -22.603 1.00 86.38 107 SER A CA 1
ATOM 846 C C . SER A 1 107 ? 5.054 -1.759 -23.330 1.00 86.38 107 SER A C 1
ATOM 848 O O . SER A 1 107 ? 4.761 -0.838 -24.088 1.00 86.38 107 SER A O 1
ATOM 850 N N . GLY A 1 108 ? 6.324 -2.131 -23.161 1.00 81.75 108 GLY A N 1
ATOM 851 C CA . GLY A 1 108 ? 7.436 -1.499 -23.875 1.00 81.75 108 GLY A CA 1
ATOM 852 C C . GLY A 1 108 ? 7.297 -1.588 -25.398 1.00 81.75 108 GLY A C 1
ATOM 853 O O . GLY A 1 108 ? 7.675 -0.660 -26.108 1.00 81.75 108 GLY A O 1
ATOM 854 N N . ILE A 1 109 ? 6.669 -2.648 -25.922 1.00 82.19 109 ILE A N 1
ATOM 855 C CA . ILE A 1 109 ? 6.423 -2.797 -27.367 1.00 82.19 109 ILE A CA 1
ATOM 856 C C . ILE A 1 109 ? 5.439 -1.758 -27.935 1.00 82.19 109 ILE A C 1
ATOM 858 O O . ILE A 1 109 ? 5.509 -1.438 -29.124 1.00 82.19 109 ILE A O 1
ATOM 862 N N . ASP A 1 110 ? 4.565 -1.187 -27.101 1.00 83.25 110 ASP A N 1
ATOM 863 C CA . ASP A 1 110 ? 3.626 -0.129 -27.504 1.00 83.25 110 ASP A CA 1
ATOM 864 C C . ASP A 1 110 ? 4.352 1.188 -27.815 1.00 83.25 110 ASP A C 1
ATOM 866 O O . ASP A 1 110 ? 3.833 2.043 -28.534 1.00 83.25 110 ASP A O 1
ATOM 870 N N . HIS A 1 111 ? 5.579 1.327 -27.311 1.00 78.06 111 HIS A N 1
ATOM 871 C CA . HIS A 1 111 ? 6.437 2.488 -27.506 1.00 78.06 111 HIS A CA 1
ATOM 872 C C . HIS A 1 111 ? 7.449 2.332 -28.648 1.00 78.06 111 HIS A C 1
ATOM 874 O O . HIS A 1 111 ? 8.056 3.319 -29.061 1.00 78.06 111 HIS A O 1
ATOM 880 N N . VAL A 1 112 ? 7.616 1.122 -29.189 1.00 76.31 112 VAL A N 1
ATOM 881 C CA . VAL A 1 112 ? 8.479 0.875 -30.351 1.00 76.31 112 VAL A CA 1
ATOM 882 C C . VAL A 1 112 ? 7.695 1.176 -31.640 1.00 76.31 112 VAL A C 1
ATOM 884 O O . VAL A 1 112 ? 6.566 0.693 -31.785 1.00 76.31 112 VAL A O 1
ATOM 887 N N . PRO A 1 113 ? 8.249 1.952 -32.593 1.00 76.31 113 PRO A N 1
ATOM 888 C CA . PRO A 1 113 ? 7.581 2.243 -33.858 1.00 76.31 113 PRO A CA 1
ATOM 889 C C . PRO A 1 113 ? 7.254 0.975 -34.670 1.00 76.31 113 PRO A C 1
ATOM 891 O O . PRO A 1 113 ? 8.021 0.008 -34.644 1.00 76.31 113 PRO A O 1
ATOM 894 N N . PRO A 1 114 ? 6.178 0.975 -35.483 1.00 76.44 114 PRO A N 1
ATOM 895 C CA . PRO A 1 114 ? 5.829 -0.174 -36.322 1.00 76.44 114 PRO A CA 1
ATOM 896 C C . PRO A 1 114 ? 6.922 -0.570 -37.321 1.00 76.44 114 PRO A C 1
ATOM 898 O O . PRO A 1 114 ? 7.076 -1.748 -37.633 1.00 76.44 114 PRO A O 1
ATOM 901 N N . GLY A 1 115 ? 7.703 0.406 -37.803 1.00 74.50 115 GLY A N 1
ATOM 902 C CA . GLY A 1 115 ? 8.829 0.170 -38.713 1.00 74.50 115 GLY A CA 1
ATOM 903 C C . GLY A 1 115 ? 9.966 -0.647 -38.094 1.00 74.50 115 GLY A C 1
ATOM 904 O O . GLY A 1 115 ? 10.674 -1.336 -38.822 1.00 74.50 115 GLY A O 1
ATOM 905 N N . ASP A 1 116 ? 10.069 -0.637 -36.763 1.00 73.94 116 ASP A N 1
ATOM 906 C CA . ASP A 1 116 ? 11.105 -1.326 -35.992 1.00 73.94 116 ASP A CA 1
ATOM 907 C C . ASP A 1 116 ? 10.563 -2.592 -35.296 1.00 73.94 116 ASP A C 1
ATOM 909 O O . ASP A 1 116 ? 11.242 -3.187 -34.467 1.00 73.94 116 ASP A O 1
ATOM 913 N N . GLY A 1 117 ? 9.341 -3.037 -35.631 1.00 74.69 117 GLY A N 1
ATOM 914 C CA . GLY A 1 117 ? 8.740 -4.273 -35.108 1.00 74.69 117 GLY A CA 1
ATOM 915 C C . GLY A 1 117 ? 7.872 -4.118 -33.852 1.00 74.69 117 GLY A C 1
ATOM 916 O O . GLY A 1 117 ? 7.541 -5.130 -33.223 1.00 74.69 117 GLY A O 1
ATOM 917 N N . GLY A 1 118 ? 7.502 -2.885 -33.491 1.00 79.38 118 GLY A N 1
ATOM 918 C CA . GLY A 1 118 ? 6.564 -2.572 -32.407 1.00 79.38 118 GLY A CA 1
ATOM 919 C C . GLY A 1 118 ? 5.143 -2.233 -32.867 1.00 79.38 118 GLY A C 1
ATOM 920 O O . GLY A 1 118 ? 4.782 -2.458 -34.022 1.00 79.38 118 GLY A O 1
ATOM 921 N N . TYR A 1 119 ? 4.324 -1.693 -31.956 1.00 75.44 119 TYR A N 1
ATOM 922 C CA . TYR A 1 119 ? 2.942 -1.280 -32.256 1.00 75.44 119 TYR A CA 1
ATOM 923 C C . TYR A 1 119 ? 2.757 0.241 -32.367 1.00 75.44 119 TYR A C 1
ATOM 925 O O . TYR A 1 119 ? 1.829 0.680 -33.043 1.00 75.44 119 TYR A O 1
ATOM 933 N N . GLY A 1 120 ? 3.638 1.048 -31.762 1.00 71.94 120 GLY A N 1
ATOM 934 C CA . GLY A 1 120 ? 3.593 2.516 -31.822 1.00 71.94 120 GLY A CA 1
ATOM 935 C C . GLY A 1 120 ? 2.278 3.139 -31.341 1.00 71.94 120 GLY A C 1
ATOM 936 O O . GLY A 1 120 ? 1.858 4.169 -31.864 1.00 71.94 120 GLY A O 1
ATOM 937 N N . THR A 1 121 ? 1.597 2.492 -30.398 1.00 72.94 121 THR A N 1
ATOM 938 C CA . THR A 1 121 ? 0.259 2.852 -29.910 1.00 72.94 121 THR A CA 1
ATOM 939 C C . THR A 1 121 ? 0.284 3.843 -28.744 1.00 72.94 121 THR A C 1
ATOM 941 O O . THR A 1 121 ? -0.751 4.439 -28.451 1.00 72.94 121 THR A O 1
ATOM 944 N N . ALA A 1 122 ? 1.436 4.063 -28.099 1.00 67.00 122 ALA A N 1
ATOM 945 C CA . ALA A 1 122 ? 1.565 4.935 -26.930 1.00 67.00 122 ALA A CA 1
ATOM 946 C C . ALA A 1 122 ? 2.351 6.239 -27.215 1.00 67.00 122 ALA A C 1
ATOM 948 O O . ALA A 1 122 ? 3.422 6.229 -27.823 1.00 67.00 122 ALA A O 1
ATOM 949 N N . SER A 1 123 ? 1.832 7.380 -26.735 1.00 62.69 123 SER A N 1
ATOM 950 C CA . SER A 1 123 ? 2.367 8.742 -26.973 1.00 62.69 123 SER A CA 1
ATOM 9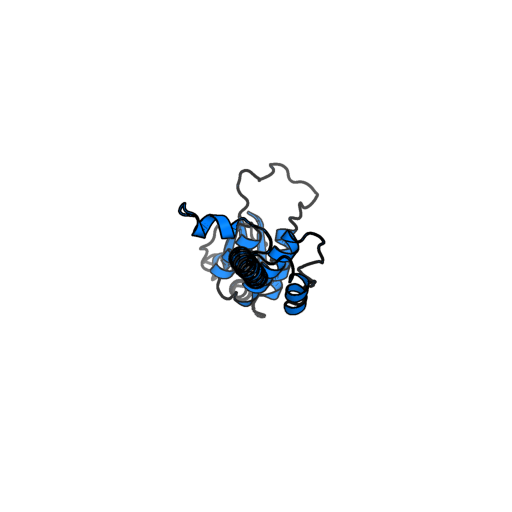51 C C . SER A 1 123 ? 3.159 9.323 -25.780 1.00 62.69 123 SER A C 1
ATOM 953 O O . SER A 1 123 ? 2.809 9.043 -24.637 1.00 62.69 123 SER A O 1
ATOM 955 N N . PRO A 1 124 ? 4.156 10.216 -25.973 1.00 55.38 124 PRO A N 1
ATOM 956 C CA . PRO A 1 124 ? 4.981 10.363 -27.163 1.00 55.38 124 PRO A CA 1
ATOM 957 C C . PRO A 1 124 ? 6.109 9.306 -27.168 1.00 55.38 124 PRO A C 1
ATOM 959 O O . PRO A 1 124 ? 6.690 9.023 -26.119 1.00 55.38 124 PRO A O 1
ATOM 962 N N . PRO A 1 125 ? 6.478 8.760 -28.339 1.00 54.03 125 PRO A N 1
ATOM 963 C CA . PRO A 1 125 ? 7.503 7.716 -28.472 1.00 54.03 125 PRO A CA 1
ATOM 964 C C . PRO A 1 125 ? 8.939 8.185 -28.155 1.00 54.03 125 PRO A C 1
ATOM 966 O O . PRO A 1 125 ? 9.844 7.365 -28.085 1.00 54.03 125 PRO A O 1
ATOM 969 N N . PHE A 1 126 ? 9.165 9.492 -27.961 1.00 51.81 126 PHE A N 1
ATOM 970 C CA . PHE A 1 126 ? 10.502 10.105 -27.886 1.00 51.81 126 PHE A CA 1
ATOM 971 C C . PHE A 1 126 ? 10.992 10.481 -26.475 1.00 51.81 126 PHE A C 1
ATOM 973 O O . PHE A 1 126 ? 12.115 10.961 -26.345 1.00 51.81 126 PHE A O 1
ATOM 980 N N . ALA A 1 127 ? 10.178 10.295 -25.429 1.00 54.47 127 ALA A N 1
ATOM 981 C CA . ALA A 1 127 ? 10.553 10.631 -24.045 1.00 54.47 127 ALA A CA 1
ATOM 982 C C . ALA A 1 127 ? 11.027 9.420 -23.222 1.00 54.47 127 ALA A C 1
ATOM 984 O O . ALA A 1 127 ? 11.376 9.565 -22.053 1.00 54.47 127 ALA A O 1
ATOM 985 N N . ILE A 1 128 ? 11.034 8.225 -23.814 1.00 57.00 128 ILE A N 1
ATOM 986 C CA . ILE A 1 128 ? 11.587 7.039 -23.164 1.00 57.00 128 ILE A CA 1
ATOM 987 C C . ILE A 1 128 ? 13.080 7.028 -23.491 1.00 57.00 128 ILE A C 1
ATOM 989 O O . ILE A 1 128 ? 13.426 7.209 -24.665 1.00 57.00 128 ILE A O 1
ATOM 993 N N . PRO A 1 129 ? 13.972 6.858 -22.497 1.00 52.28 129 PRO A N 1
ATOM 994 C CA . PRO A 1 129 ? 15.393 6.662 -22.757 1.00 52.28 129 PRO A CA 1
ATOM 995 C C . PRO A 1 129 ? 15.577 5.588 -23.834 1.00 52.28 129 PRO A C 1
ATOM 997 O O . PRO A 1 129 ? 14.737 4.700 -23.964 1.00 52.28 129 PRO A O 1
ATOM 1000 N N . ALA A 1 130 ? 16.646 5.677 -24.621 1.00 52.31 130 ALA A N 1
ATOM 1001 C CA . ALA A 1 130 ? 16.938 4.833 -25.786 1.00 52.31 130 ALA A CA 1
ATOM 1002 C C . ALA A 1 130 ? 17.169 3.324 -25.477 1.00 52.31 130 ALA A C 1
ATOM 1004 O O . ALA A 1 130 ? 17.997 2.678 -26.115 1.00 52.31 130 ALA A O 1
ATOM 1005 N N . ASP A 1 131 ? 16.450 2.753 -24.511 1.00 53.59 131 ASP A N 1
ATOM 1006 C CA . ASP A 1 131 ? 16.625 1.414 -23.950 1.00 53.59 131 ASP A CA 1
ATOM 1007 C C . ASP A 1 131 ? 15.881 0.316 -24.723 1.00 53.59 131 ASP A C 1
ATOM 1009 O O . ASP A 1 131 ? 16.155 -0.872 -24.541 1.00 53.59 131 ASP A O 1
ATOM 1013 N N . PHE A 1 132 ? 15.003 0.673 -25.663 1.00 64.81 132 PHE A N 1
ATOM 1014 C CA . PHE A 1 132 ? 14.407 -0.296 -26.588 1.00 64.81 132 PHE A CA 1
ATOM 1015 C C . PHE A 1 132 ? 15.237 -0.455 -27.864 1.00 64.81 132 PHE A C 1
ATOM 1017 O O . PHE A 1 132 ? 14.718 -0.405 -28.974 1.00 64.81 132 PHE A O 1
ATOM 1024 N N . ALA A 1 133 ? 16.547 -0.662 -27.703 1.00 61.56 133 ALA A N 1
ATOM 1025 C CA . ALA A 1 133 ? 17.451 -0.979 -28.810 1.00 61.56 133 ALA A CA 1
ATOM 1026 C C . ALA A 1 133 ? 17.163 -2.358 -29.447 1.00 61.56 133 ALA A C 1
ATOM 1028 O O . ALA A 1 133 ? 17.579 -2.609 -30.577 1.00 61.56 133 ALA A O 1
ATOM 1029 N N . ASP A 1 134 ? 16.452 -3.247 -28.741 1.00 74.69 134 ASP A N 1
ATOM 1030 C CA . ASP A 1 134 ? 16.027 -4.564 -29.221 1.00 74.69 134 ASP A CA 1
ATOM 1031 C C . ASP A 1 134 ? 14.523 -4.777 -28.952 1.00 74.69 134 ASP A C 1
ATOM 1033 O O . ASP A 1 134 ? 14.012 -4.544 -27.857 1.00 74.69 134 ASP A O 1
ATOM 1037 N N . VAL A 1 135 ? 13.785 -5.281 -29.943 1.00 76.44 135 VAL A N 1
ATOM 1038 C CA . VAL A 1 135 ? 12.348 -5.599 -29.818 1.00 76.44 135 VAL A CA 1
ATOM 1039 C C . VAL A 1 135 ? 12.115 -6.656 -28.738 1.00 76.44 135 VAL A C 1
ATOM 1041 O O . VAL A 1 135 ? 11.061 -6.699 -28.098 1.00 76.44 135 VAL A O 1
ATOM 1044 N N . LYS A 1 136 ? 13.102 -7.530 -28.518 1.00 80.00 136 LYS A N 1
ATOM 1045 C CA . LYS A 1 136 ? 13.027 -8.565 -27.490 1.00 80.00 136 LYS A CA 1
ATOM 1046 C C . LYS A 1 136 ? 13.027 -7.979 -26.079 1.00 80.00 136 LYS A C 1
ATOM 1048 O O . LYS A 1 136 ? 12.286 -8.489 -25.240 1.00 80.00 136 LYS A O 1
ATOM 1053 N N . THR A 1 137 ? 13.812 -6.932 -25.820 1.00 80.94 137 THR A N 1
ATOM 1054 C CA . THR A 1 137 ? 13.801 -6.257 -24.514 1.00 80.94 137 THR A CA 1
ATOM 1055 C C . THR A 1 137 ? 12.493 -5.497 -24.338 1.00 80.94 137 THR A C 1
ATOM 1057 O O . THR A 1 137 ? 11.823 -5.697 -23.333 1.00 80.94 137 THR A O 1
ATOM 1060 N N . ALA A 1 138 ? 12.036 -4.782 -25.372 1.00 79.31 138 ALA A N 1
ATOM 1061 C CA . ALA A 1 138 ? 10.772 -4.043 -25.345 1.00 79.31 138 ALA A CA 1
ATOM 1062 C C . ALA A 1 138 ? 9.544 -4.906 -25.001 1.00 79.31 138 ALA A C 1
ATOM 1064 O O . ALA A 1 138 ? 8.666 -4.473 -24.255 1.00 79.31 138 ALA A O 1
ATOM 1065 N N . ARG A 1 139 ? 9.480 -6.152 -25.494 1.00 81.62 139 ARG A N 1
ATOM 1066 C CA . ARG A 1 139 ? 8.389 -7.097 -25.169 1.00 81.62 139 ARG A CA 1
ATOM 1067 C C . ARG A 1 139 ? 8.328 -7.478 -23.695 1.00 81.62 139 ARG A C 1
ATOM 1069 O O . ARG A 1 139 ? 7.250 -7.776 -23.192 1.00 81.62 139 ARG A O 1
ATOM 1076 N N . ASN A 1 140 ? 9.474 -7.483 -23.031 1.00 85.69 140 ASN A N 1
ATOM 1077 C CA . ASN A 1 140 ? 9.597 -7.864 -21.635 1.00 85.69 140 ASN A CA 1
ATOM 1078 C C . ASN A 1 140 ? 9.669 -6.640 -20.717 1.00 85.69 140 ASN A C 1
ATOM 1080 O O . ASN A 1 140 ? 10.002 -6.778 -19.549 1.00 85.69 140 ASN A O 1
ATOM 1084 N N . THR A 1 141 ? 9.347 -5.440 -21.193 1.00 85.50 141 THR A N 1
ATOM 1085 C CA . THR A 1 141 ? 9.357 -4.247 -20.345 1.00 85.50 141 THR A CA 1
ATOM 1086 C C . THR A 1 141 ? 7.942 -3.768 -20.070 1.00 85.50 141 THR A C 1
ATOM 1088 O O . THR A 1 141 ? 7.099 -3.708 -20.966 1.00 85.50 141 THR A O 1
ATOM 1091 N N . ILE A 1 142 ? 7.679 -3.431 -18.813 1.00 86.88 142 ILE A N 1
ATOM 1092 C CA . ILE A 1 142 ? 6.472 -2.743 -18.369 1.00 86.88 142 ILE A CA 1
ATOM 1093 C C . ILE A 1 142 ? 6.850 -1.275 -18.185 1.00 86.88 142 ILE A C 1
ATOM 1095 O O . ILE A 1 142 ? 7.766 -0.953 -17.427 1.00 86.88 142 ILE A O 1
ATOM 1099 N N . VAL A 1 143 ? 6.152 -0.391 -18.890 1.00 85.44 143 VAL A N 1
ATOM 1100 C CA . VAL A 1 143 ? 6.348 1.054 -18.789 1.00 85.44 143 VAL A CA 1
ATOM 1101 C C . VAL A 1 143 ? 5.227 1.620 -17.937 1.00 85.44 143 VAL A C 1
ATOM 1103 O O . VAL A 1 143 ? 4.049 1.482 -18.268 1.00 85.44 143 VAL A O 1
ATOM 1106 N N . ILE A 1 144 ? 5.606 2.243 -16.827 1.00 86.69 144 ILE A N 1
ATOM 1107 C CA . ILE A 1 144 ? 4.686 2.853 -15.876 1.00 86.69 144 ILE A CA 1
ATOM 1108 C C . ILE A 1 144 ? 4.854 4.358 -15.975 1.00 86.69 144 ILE A C 1
ATOM 1110 O O . ILE A 1 144 ? 5.921 4.901 -15.699 1.00 86.69 144 ILE A O 1
ATOM 1114 N N . ARG A 1 145 ? 3.789 5.037 -16.375 1.00 84.06 145 ARG A N 1
ATOM 1115 C CA . ARG A 1 145 ? 3.744 6.488 -16.466 1.00 84.06 145 ARG A CA 1
ATOM 1116 C C . ARG A 1 145 ? 2.994 7.035 -15.273 1.00 84.06 145 ARG A C 1
ATOM 1118 O O . ARG A 1 145 ? 1.818 6.737 -15.121 1.00 84.06 145 ARG A O 1
ATOM 1125 N N . VAL A 1 146 ? 3.650 7.844 -14.460 1.00 83.25 146 VAL A N 1
ATOM 1126 C CA . VAL A 1 146 ? 3.004 8.601 -13.390 1.00 83.25 146 VAL A CA 1
ATOM 1127 C C . VAL A 1 146 ? 2.481 9.897 -13.995 1.00 83.25 146 VAL A C 1
ATOM 1129 O O . VAL A 1 146 ? 3.265 10.691 -14.507 1.00 83.25 146 VAL A O 1
ATOM 1132 N N . VAL A 1 147 ? 1.162 10.077 -13.968 1.00 80.38 147 VAL A N 1
ATOM 1133 C CA . VAL A 1 147 ? 0.489 11.273 -14.479 1.00 80.38 147 VAL A CA 1
ATOM 1134 C C . VAL A 1 147 ? 0.467 12.313 -13.370 1.00 80.38 147 VAL A C 1
ATOM 1136 O O . VAL A 1 147 ? -0.236 12.145 -12.368 1.00 80.38 147 VAL A O 1
ATOM 1139 N N . VAL A 1 148 ? 1.226 13.391 -13.546 1.00 73.25 148 VAL A N 1
ATOM 1140 C CA . VAL A 1 148 ? 1.207 14.525 -12.622 1.00 73.25 148 VAL A CA 1
ATOM 1141 C C . VAL A 1 148 ? 0.164 15.532 -13.122 1.00 73.25 148 VAL A C 1
ATOM 1143 O O . VAL A 1 148 ? 0.210 15.939 -14.283 1.00 73.25 148 VAL A O 1
ATOM 1146 N N . PRO A 1 149 ? -0.818 15.948 -12.300 1.00 68.56 149 PRO A N 1
ATOM 1147 C CA . PRO A 1 149 ? -1.782 16.947 -12.740 1.00 68.56 149 PRO A CA 1
ATOM 1148 C C . PRO A 1 149 ? -1.063 18.258 -13.085 1.00 68.56 149 PRO A C 1
ATOM 1150 O O . PRO A 1 149 ? -0.203 18.718 -12.333 1.00 68.56 149 PRO A O 1
ATOM 1153 N N . ALA A 1 150 ? -1.444 18.871 -14.211 1.00 60.22 150 ALA A N 1
ATOM 1154 C CA . ALA A 1 150 ? -0.812 20.075 -14.768 1.00 60.22 150 ALA A CA 1
ATOM 1155 C C . ALA A 1 150 ? -0.782 21.278 -13.801 1.00 60.22 150 ALA A C 1
ATOM 1157 O O . ALA A 1 150 ? 0.017 22.195 -13.965 1.00 60.22 150 ALA A O 1
ATOM 1158 N N . ASP A 1 151 ? -1.609 21.259 -12.756 1.00 59.25 151 ASP A N 1
ATOM 1159 C CA . ASP A 1 151 ? -1.637 22.290 -11.716 1.00 59.25 151 ASP A CA 1
ATOM 1160 C C . ASP A 1 151 ? -0.441 22.205 -10.741 1.00 59.25 151 ASP A C 1
ATOM 1162 O O . ASP A 1 151 ? -0.208 23.132 -9.965 1.00 59.25 151 ASP A O 1
ATOM 1166 N N . LEU A 1 152 ? 0.324 21.105 -10.772 1.00 59.94 152 LEU A N 1
ATOM 1167 C CA . LEU A 1 152 ? 1.499 20.853 -9.927 1.00 59.94 152 LEU A CA 1
ATOM 1168 C C . LEU A 1 152 ? 2.823 20.832 -10.707 1.00 59.94 152 LEU A C 1
ATOM 1170 O O . LEU A 1 152 ? 3.876 20.611 -10.106 1.00 59.94 152 LEU A O 1
ATOM 1174 N N . THR A 1 153 ? 2.814 21.081 -12.021 1.00 58.34 153 THR A N 1
ATOM 1175 C CA . THR A 1 153 ? 4.059 21.170 -12.795 1.00 58.34 153 THR A CA 1
ATOM 1176 C C . THR A 1 153 ? 4.781 22.472 -12.478 1.00 58.34 153 THR A C 1
ATOM 1178 O O . THR A 1 153 ? 4.287 23.566 -12.761 1.00 58.34 153 THR A O 1
ATOM 1181 N N . PHE A 1 154 ? 5.963 22.358 -11.878 1.00 57.09 154 PHE A N 1
ATOM 1182 C CA . PHE A 1 154 ? 6.807 23.512 -11.616 1.00 57.09 154 PHE A CA 1
ATOM 1183 C C . PHE A 1 154 ? 7.450 23.981 -12.932 1.00 57.09 154 PHE A C 1
ATOM 1185 O O . PHE A 1 154 ? 8.075 23.179 -13.619 1.00 57.09 154 PHE A O 1
ATOM 1192 N N . PRO A 1 155 ? 7.353 25.272 -13.294 1.00 63.41 155 PRO A N 1
ATOM 1193 C CA . PRO A 1 155 ? 7.890 25.784 -14.559 1.00 63.41 155 PRO A CA 1
ATOM 1194 C C . PRO A 1 155 ? 9.425 25.889 -14.591 1.00 63.41 155 PRO A C 1
ATOM 1196 O O . PRO A 1 155 ? 9.982 26.386 -15.567 1.00 63.41 155 PRO A O 1
ATOM 1199 N N . LEU A 1 156 ? 10.113 25.494 -13.518 1.00 60.88 156 LEU A N 1
ATOM 1200 C CA . LEU A 1 156 ? 11.558 25.613 -13.361 1.00 60.88 156 LEU A CA 1
ATOM 1201 C C . LEU A 1 156 ? 12.146 24.247 -13.016 1.00 60.88 156 LEU A C 1
ATOM 1203 O O . LEU A 1 156 ? 11.750 23.645 -12.019 1.00 60.88 156 LEU A O 1
ATOM 1207 N N . ASP A 1 157 ? 13.128 23.814 -13.805 1.00 58.44 157 ASP A N 1
ATOM 1208 C CA . ASP A 1 157 ? 13.956 22.658 -13.480 1.00 58.44 157 ASP A CA 1
ATOM 1209 C C . ASP A 1 157 ? 14.877 23.016 -12.318 1.00 58.44 157 ASP A C 1
ATOM 1211 O O . ASP A 1 157 ? 15.735 23.902 -12.415 1.00 58.44 157 ASP A O 1
ATOM 1215 N N . PHE A 1 158 ? 14.700 22.325 -11.197 1.00 52.09 158 PHE A N 1
ATOM 1216 C CA . PHE A 1 158 ? 15.609 22.449 -10.071 1.00 52.09 158 PHE A CA 1
ATOM 1217 C C . PHE A 1 158 ? 16.708 21.386 -10.168 1.00 52.09 158 PHE A C 1
ATOM 1219 O O . PHE A 1 158 ? 16.435 20.236 -10.501 1.00 52.09 158 PHE A O 1
ATOM 1226 N N . PRO A 1 159 ? 17.956 21.721 -9.799 1.00 61.62 159 PRO A N 1
ATOM 1227 C CA . PRO A 1 159 ? 19.057 20.757 -9.736 1.00 61.62 159 PRO A CA 1
ATOM 1228 C C . PRO A 1 159 ? 18.946 19.785 -8.546 1.00 61.62 159 PRO A C 1
ATOM 1230 O O . PRO A 1 159 ? 19.861 18.998 -8.314 1.00 61.62 159 PRO A O 1
ATOM 1233 N N . ILE A 1 160 ? 17.859 19.857 -7.771 1.00 53.03 160 ILE A N 1
ATOM 1234 C CA . ILE A 1 160 ? 17.532 18.905 -6.712 1.00 53.03 160 ILE A CA 1
ATOM 1235 C C . ILE A 1 160 ? 16.343 18.052 -7.169 1.00 53.03 160 ILE A C 1
ATOM 1237 O O . ILE A 1 160 ? 15.326 18.614 -7.577 1.00 53.03 160 ILE A O 1
ATOM 1241 N N . PRO A 1 161 ? 16.435 16.714 -7.110 1.00 58.22 161 PRO A N 1
ATOM 1242 C CA . PRO A 1 161 ? 15.278 15.877 -7.367 1.00 58.22 161 PRO A CA 1
ATOM 1243 C C . PRO A 1 161 ? 14.272 16.076 -6.230 1.00 58.22 161 PRO A C 1
ATOM 1245 O O . PRO A 1 161 ? 14.605 15.896 -5.057 1.00 58.22 161 PRO A O 1
ATOM 1248 N N . PHE A 1 162 ? 13.039 16.451 -6.564 1.00 54.91 162 PHE A N 1
ATOM 1249 C CA . PHE A 1 162 ? 11.935 16.375 -5.614 1.00 54.91 162 PHE A CA 1
ATOM 1250 C C . PHE A 1 162 ? 11.512 14.914 -5.516 1.00 54.91 162 PHE A C 1
ATOM 1252 O O . PHE A 1 162 ? 10.719 14.425 -6.316 1.00 54.91 162 PHE A O 1
ATOM 1259 N N . THR A 1 163 ? 12.088 14.186 -4.566 1.00 57.78 163 THR A N 1
ATOM 1260 C CA . THR A 1 163 ? 11.697 12.802 -4.323 1.00 57.78 163 THR A CA 1
ATOM 1261 C C . THR A 1 163 ? 10.359 12.772 -3.594 1.00 57.78 163 THR A C 1
ATOM 1263 O O . THR A 1 163 ? 10.215 13.267 -2.476 1.00 57.78 163 THR A O 1
ATOM 1266 N N . ASN A 1 164 ? 9.344 12.210 -4.250 1.00 71.75 164 ASN A N 1
ATOM 1267 C CA . ASN A 1 164 ? 8.086 11.882 -3.595 1.00 71.75 164 ASN A CA 1
ATOM 1268 C C . ASN A 1 164 ? 8.272 10.530 -2.882 1.00 71.75 164 ASN A C 1
ATOM 1270 O O . ASN A 1 164 ? 8.438 9.522 -3.573 1.00 71.75 164 ASN A O 1
ATOM 1274 N N . PRO A 1 165 ? 8.247 10.465 -1.537 1.00 71.12 165 PRO A N 1
ATOM 1275 C CA . PRO A 1 165 ? 8.497 9.218 -0.810 1.00 71.12 165 PRO A CA 1
ATOM 1276 C C . PRO A 1 165 ? 7.513 8.113 -1.213 1.00 71.12 165 PRO A C 1
ATOM 1278 O O . PRO A 1 165 ? 7.898 6.956 -1.325 1.00 71.12 165 PRO A O 1
ATOM 1281 N N . SER A 1 166 ? 6.270 8.472 -1.547 1.00 77.12 166 SER A N 1
ATOM 1282 C CA . SER A 1 166 ? 5.263 7.519 -2.024 1.00 77.12 166 SER A CA 1
ATOM 1283 C C . SER A 1 166 ? 5.629 6.901 -3.378 1.00 77.12 166 SER A C 1
ATOM 1285 O O . SER A 1 166 ? 5.277 5.756 -3.645 1.00 77.12 166 SER A O 1
ATOM 1287 N N . LYS A 1 167 ? 6.350 7.637 -4.236 1.00 81.56 167 LYS A N 1
ATOM 1288 C CA . LYS A 1 167 ? 6.835 7.123 -5.522 1.00 81.56 167 LYS A CA 1
ATOM 1289 C C . LYS A 1 167 ? 7.983 6.138 -5.316 1.00 81.56 167 LYS A C 1
ATOM 1291 O O . LYS A 1 167 ? 7.952 5.073 -5.916 1.00 81.56 167 LYS A O 1
ATOM 1296 N N . GLU A 1 168 ? 8.949 6.452 -4.453 1.00 84.06 168 GLU A N 1
ATOM 1297 C CA . GLU A 1 168 ? 10.061 5.536 -4.143 1.00 84.06 168 GLU A CA 1
ATOM 1298 C C . GLU A 1 168 ? 9.554 4.220 -3.528 1.00 84.06 168 GLU A C 1
ATOM 1300 O O . GLU A 1 168 ? 9.983 3.133 -3.920 1.00 84.06 168 GLU A O 1
ATOM 1305 N N . GLU A 1 169 ? 8.594 4.309 -2.601 1.00 86.06 169 GLU A N 1
ATOM 1306 C CA . GLU A 1 169 ? 7.935 3.144 -1.999 1.00 86.06 169 GLU A CA 1
ATOM 1307 C C . GLU A 1 169 ? 7.202 2.303 -3.060 1.00 86.06 169 GLU A C 1
ATOM 1309 O O . GLU A 1 169 ? 7.339 1.076 -3.088 1.00 86.06 169 GLU A O 1
ATOM 1314 N N . MET A 1 170 ? 6.470 2.957 -3.971 1.00 88.44 170 MET A N 1
ATOM 1315 C CA . MET A 1 170 ? 5.779 2.304 -5.086 1.00 88.44 170 MET A CA 1
ATOM 1316 C C . MET A 1 170 ? 6.764 1.630 -6.053 1.00 88.44 170 MET A C 1
ATOM 1318 O O . MET A 1 170 ? 6.558 0.476 -6.423 1.00 88.44 170 MET A O 1
ATOM 1322 N N . GLU A 1 171 ? 7.843 2.307 -6.446 1.00 87.88 171 GLU A N 1
ATOM 1323 C CA . GLU A 1 171 ? 8.871 1.771 -7.346 1.00 87.88 171 GLU A CA 1
ATOM 1324 C C . GLU A 1 171 ? 9.563 0.543 -6.750 1.00 87.88 171 GLU A C 1
ATOM 1326 O O . GLU A 1 171 ? 9.723 -0.476 -7.432 1.00 87.88 171 GLU A O 1
ATOM 1331 N N . CYS A 1 172 ? 9.911 0.599 -5.462 1.00 89.94 172 CYS A N 1
ATOM 1332 C CA . CYS A 1 172 ? 10.462 -0.541 -4.736 1.00 89.94 172 CYS A CA 1
ATOM 1333 C C . CYS A 1 172 ? 9.487 -1.725 -4.744 1.00 89.94 172 CYS A C 1
ATOM 1335 O O . CYS A 1 172 ? 9.869 -2.857 -5.063 1.00 89.94 172 CYS A O 1
ATOM 1337 N N . LEU A 1 173 ? 8.211 -1.467 -4.443 1.00 90.00 173 LEU A N 1
ATOM 1338 C CA . LEU A 1 173 ? 7.181 -2.498 -4.401 1.00 90.00 173 LEU A CA 1
ATOM 1339 C C . LEU A 1 173 ? 6.959 -3.125 -5.782 1.00 90.00 173 LEU A C 1
ATOM 1341 O O . LEU A 1 173 ? 6.967 -4.347 -5.914 1.00 90.00 173 LEU A O 1
ATOM 1345 N N . PHE A 1 174 ? 6.818 -2.311 -6.823 1.00 90.06 174 PHE A N 1
ATOM 1346 C CA . PHE A 1 174 ? 6.600 -2.785 -8.187 1.00 90.06 174 PHE A CA 1
ATOM 1347 C C . PHE A 1 174 ? 7.788 -3.590 -8.703 1.00 90.06 174 PHE A C 1
ATOM 1349 O O . PHE A 1 174 ? 7.593 -4.635 -9.321 1.00 90.06 174 PHE A O 1
ATOM 1356 N N . THR A 1 175 ? 9.012 -3.186 -8.363 1.00 88.75 175 THR A N 1
ATOM 1357 C CA . THR A 1 175 ? 10.223 -3.943 -8.704 1.00 88.75 175 THR A CA 1
ATOM 1358 C C . THR A 1 175 ? 10.225 -5.342 -8.084 1.00 88.75 175 THR A C 1
ATOM 1360 O O . THR A 1 175 ? 10.746 -6.274 -8.694 1.00 88.75 175 THR A O 1
ATOM 1363 N N . LYS A 1 176 ? 9.606 -5.525 -6.909 1.00 88.44 176 LYS A N 1
ATOM 1364 C CA . LYS A 1 176 ? 9.440 -6.844 -6.275 1.00 88.44 176 LYS A CA 1
ATOM 1365 C C . LYS A 1 176 ? 8.262 -7.647 -6.818 1.00 88.44 176 LYS A C 1
ATOM 1367 O O . LYS A 1 176 ? 8.321 -8.873 -6.808 1.00 88.44 176 LYS A O 1
ATOM 1372 N N . LEU A 1 177 ? 7.201 -6.975 -7.260 1.00 88.44 177 LEU A N 1
ATOM 1373 C CA . LEU A 1 177 ? 6.009 -7.619 -7.821 1.00 88.44 177 LEU A CA 1
ATOM 1374 C C . LEU A 1 177 ? 6.183 -8.030 -9.285 1.00 88.44 177 LEU A C 1
ATOM 1376 O O . LEU A 1 177 ? 5.443 -8.886 -9.770 1.00 88.44 177 LEU A O 1
ATOM 1380 N N . LYS A 1 178 ? 7.134 -7.419 -10.003 1.00 85.69 178 LYS A N 1
ATOM 1381 C CA . LYS A 1 178 ? 7.352 -7.699 -11.422 1.00 85.69 178 LYS A CA 1
ATOM 1382 C C . LYS A 1 178 ? 7.653 -9.187 -11.648 1.00 85.69 178 LYS A C 1
ATOM 1384 O O . LYS A 1 178 ? 8.415 -9.785 -10.883 1.00 85.69 178 LYS A O 1
ATOM 1389 N N . PRO A 1 179 ? 7.123 -9.795 -12.722 1.00 84.69 179 PRO A N 1
ATOM 1390 C CA . PRO A 1 179 ? 7.574 -11.112 -13.148 1.00 84.69 179 PRO A CA 1
ATOM 1391 C C . PRO A 1 179 ? 9.089 -11.103 -13.374 1.00 84.69 179 PRO A C 1
ATOM 1393 O O . PRO A 1 179 ? 9.623 -10.144 -13.922 1.00 84.69 179 PRO A O 1
ATOM 1396 N N . ALA A 1 180 ? 9.785 -12.182 -13.011 1.00 83.44 180 ALA A N 1
ATOM 1397 C CA . ALA A 1 180 ? 11.250 -12.247 -13.102 1.00 83.44 180 ALA A CA 1
ATOM 1398 C C . ALA A 1 180 ? 11.803 -12.013 -14.522 1.00 83.44 180 ALA A C 1
ATOM 1400 O O . ALA A 1 180 ? 12.952 -11.617 -14.685 1.00 83.44 180 ALA A O 1
ATOM 1401 N N . THR A 1 181 ? 10.990 -12.271 -15.546 1.00 84.06 181 THR A N 1
ATOM 1402 C CA . THR A 1 181 ? 11.334 -12.053 -16.954 1.00 84.06 181 THR A CA 1
ATOM 1403 C C . THR A 1 181 ? 11.215 -10.605 -17.394 1.00 84.06 181 THR A C 1
ATOM 1405 O O . THR A 1 181 ? 11.704 -10.285 -18.476 1.00 84.06 181 THR A O 1
ATOM 1408 N N . ASN A 1 182 ? 10.535 -9.768 -16.608 1.00 84.75 182 ASN A N 1
ATOM 1409 C CA . ASN A 1 182 ? 10.145 -8.438 -17.026 1.00 84.75 182 ASN A CA 1
ATOM 1410 C C . ASN A 1 182 ? 10.964 -7.368 -16.320 1.00 84.75 182 ASN A C 1
ATOM 1412 O O . ASN A 1 182 ? 11.228 -7.482 -15.125 1.00 84.75 182 ASN A O 1
ATOM 1416 N N . ASP A 1 183 ? 11.285 -6.298 -17.035 1.00 86.06 183 ASP A N 1
ATOM 1417 C CA . ASP A 1 183 ? 11.869 -5.078 -16.482 1.00 86.06 183 ASP A CA 1
ATOM 1418 C C . ASP A 1 183 ? 10.821 -3.977 -16.353 1.00 86.06 183 ASP A C 1
ATOM 1420 O O . ASP A 1 183 ? 9.828 -3.963 -17.079 1.00 86.06 183 ASP A O 1
ATOM 1424 N N . ILE A 1 184 ? 11.010 -3.082 -15.383 1.00 86.25 184 ILE A N 1
ATOM 1425 C CA . ILE A 1 184 ? 10.105 -1.958 -15.136 1.00 86.25 184 ILE A CA 1
ATOM 1426 C C . ILE A 1 184 ? 10.864 -0.667 -15.390 1.00 86.25 184 ILE A C 1
ATOM 1428 O O . ILE A 1 184 ? 11.972 -0.491 -14.888 1.00 86.25 184 ILE A O 1
ATOM 1432 N N . ILE A 1 185 ? 10.235 0.234 -16.138 1.00 84.00 185 ILE A N 1
ATOM 1433 C CA . ILE A 1 185 ? 10.689 1.609 -16.319 1.00 84.00 185 ILE A CA 1
ATOM 1434 C C . ILE A 1 185 ? 9.567 2.520 -15.833 1.00 84.00 185 ILE A C 1
ATOM 1436 O O . ILE A 1 185 ? 8.428 2.395 -16.290 1.00 84.00 185 ILE A O 1
ATOM 1440 N N . VAL A 1 186 ? 9.886 3.421 -14.906 1.00 82.31 186 VAL A N 1
ATOM 1441 C CA . VAL A 1 186 ? 8.939 4.405 -14.373 1.00 82.31 186 VAL A CA 1
ATOM 1442 C C . VAL A 1 186 ? 9.299 5.786 -14.899 1.00 82.31 186 VAL A C 1
ATOM 1444 O O . VAL A 1 186 ? 10.459 6.191 -14.861 1.00 82.31 186 VAL A O 1
ATOM 1447 N N . ILE A 1 187 ? 8.305 6.493 -15.431 1.00 77.94 187 ILE A N 1
ATOM 1448 C CA . ILE A 1 187 ? 8.467 7.792 -16.088 1.00 77.94 187 ILE A CA 1
ATOM 1449 C C . ILE A 1 187 ? 7.435 8.754 -15.512 1.00 77.94 187 ILE A C 1
ATOM 1451 O O . ILE A 1 187 ? 6.280 8.380 -15.317 1.00 77.94 187 ILE A O 1
ATOM 1455 N N . GLU A 1 188 ? 7.842 9.990 -15.253 1.00 74.75 188 GLU A N 1
ATOM 1456 C CA . GLU A 1 188 ? 6.934 11.077 -14.881 1.00 74.75 188 GLU A CA 1
ATOM 1457 C C . GLU A 1 188 ? 6.566 11.892 -16.113 1.00 74.75 188 GLU A C 1
ATOM 1459 O O . GLU A 1 188 ? 7.429 12.189 -16.944 1.00 74.75 188 GLU A O 1
ATOM 1464 N N . VAL A 1 189 ? 5.277 12.211 -16.235 1.00 68.00 189 VAL A N 1
ATOM 1465 C CA . VAL A 1 189 ? 4.711 12.974 -17.351 1.00 68.00 189 VAL A CA 1
ATOM 1466 C C . VAL A 1 189 ? 3.744 14.020 -16.831 1.00 68.00 189 VAL A C 1
ATOM 1468 O O . VAL A 1 189 ? 2.962 13.693 -15.906 1.00 68.00 189 VAL A O 1
#

Organism: NCBI:txid412755

Radius of gyration: 27.56 Å; chains: 1; bounding box: 66×38×83 Å

InterPro domains:
  IPR018755 Bacteriophage Mu-like, Gp48 [PF10076] (1-183)

Foldseek 3Di:
DDDDPVVVQCVDPPRPNVVVVVVVVVVVVVVVVVVVVVVLVPLQRNDPCLVVLCVVLVPPDPLHDDDPDVNSSSLVSVLSVLLVPDDDQVSLQVSLVSLVWGKHKDQLLCLDDVVQPGNVNDPDSPPDPPPPPDSQQRRQEIEMETEDPPVPDDPDDDPDDPDDSSVSSSVVSVCVSRDPSHHYDYYYD

Secondary structure (DSSP, 8-state):
---SHHHHGGGSTTSHHHHHHHHHHHHHHHHHHHHHHHHHTSTTT-SSSHHHHHHHHT-S-SSS---S-HHHHHHHHHHHHHHTT--SHHHHHHHHHHTT-EEEEEEGGGGS-GGGTS---SS-TTSS-TT-SSHHHHHTEEEEEEE--GGG--SS--SS----HHHHHHHHHHHHHS-TT-EEEEEE-

pLDDT: mean 81.87, std 11.37, range [51.81, 95.75]